Protein AF-0000000082739092 (afdb_homodimer)

pLDDT: mean 77.74, std 24.88, range [25.22, 97.31]

Radius of gyration: 28.11 Å; Cα contacts (8 Å, |Δi|>4): 203; chains: 2; bounding box: 83×107×72 Å

Solvent-accessible surface area (backbone atoms only — not comparable to full-atom values): 13376 Å² total; per-residue (Å²): 78,53,66,32,49,47,48,46,54,50,54,49,40,68,36,10,52,70,56,83,55,50,67,29,24,44,66,67,34,44,45,50,42,41,59,71,38,36,55,81,81,45,60,67,83,50,64,38,73,69,42,37,51,51,53,48,56,72,41,24,78,84,68,76,72,43,32,40,58,74,34,45,44,52,53,53,46,52,52,48,54,52,50,54,60,50,49,55,56,49,45,54,57,60,54,56,57,74,65,72,73,77,66,84,71,75,78,74,76,73,77,60,69,86,66,75,134,81,52,64,34,49,48,49,44,54,49,54,49,40,66,33,10,52,70,56,84,56,50,65,29,25,44,64,66,34,43,46,50,42,43,59,71,38,36,55,82,80,44,61,66,85,47,65,39,73,69,41,37,52,52,54,48,54,72,42,26,79,84,68,74,76,42,33,40,58,73,34,45,44,51,54,53,46,52,52,47,53,52,49,54,59,50,49,54,55,50,49,52,58,60,53,58,56,75,69,73,73,78,67,83,73,74,79,72,78,82,68,69,71,72,75,80,123

Secondary structure (DSSP, 8-state):
-HHHHHHHHHHHHHHHTSSS-TTEE-HHHHHHHHHHH-TTTS-GGGGSHHHHHHHHHHH-TT-SSSEEHHHHHHHHHHHHHHHHHHHHHHHHHHTT---------------------/-HHHHHHHHHHHHHHHTSSS-TTEE-HHHHHHHHHHH-TTTS-GGGGSHHHHHHHHHHH-TT-SSSEEHHHHHHHHHHHHHHHHHHHHHHHHHHTT---------------TT----

InterPro domains:
  IPR002048 EF-hand domain [PS50222] (47-82)
  IPR011992 EF-hand domain pair [SSF47473] (1-89)
  IPR013787 S100/CaBP-9k-type, calcium binding, subdomain [PF01023] (1-44)
  IPR013787 S100/CaBP-9k-type, calcium binding, subdomain [SM01394] (1-43)
  IPR018247 EF-Hand 1, calcium-binding site [PS00018] (60-72)

Foldseek 3Di:
DVVVVVVVVVLLQVLLVPDDDSQKHALVSQLCSCVPPVVPLDDPVCSDSVNSQVVLVVLPVVPPRIGGVVSVVVVVVVSVVVVVVVVVVVCVVVVPPCPPPPPPPPPPPCVPDPPDD/DVVVVVVVVVLLQVLLVPDDDSQKAALVSQLCSCVPPVVPLDDNVLSDSVSSQVVLVVLPVVPPRIGGVVSVVVVVVVSVVVVVVVVVVVCVVVVPPCPPPPPPPDPPPPVPPPPPD

Sequence (234 aa):
MEKAMGNITKIFHQHSAKEGDPDTLSQKEFKDMVNDDMPNSYKKEKKDQKAMKYMMEDFDTNEDDILSFDEFVELVKKVLIKGHEASHEQASAHGHGHSPRHGAGIRKDDNGHCHSNMEKAMGNITKIFHQHSAKEGDPDTLSQKEFKDMVNDDMPNSYKKEKKDQKAMKYMMEDFDTNEDDILSFDEFVELVKKVLIKGHEASHEQASAHGHGHSPRHGAGIRKDDNGHCHSN

Nearest PDB structures (foldseek):
  8sjb-assembly1_D  TM=9.356E-01  e=2.365E-07  Homo sapiens
  1xk4-assembly1_C  TM=9.477E-01  e=9.260E-07  Homo sapiens
  8sjb-assembly1_C  TM=9.394E-01  e=8.180E-07  Homo sapiens
  6zfe-assembly1_A-2  TM=9.465E-01  e=7.175E-06  Mus musculus
  1irj-assembly1_A  TM=9.285E-01  e=7.634E-06  Homo sapiens

Structure (mmCIF, N/CA/C/O backbone):
data_AF-0000000082739092-model_v1
#
loop_
_entity.id
_entity.type
_entity.pdbx_description
1 polymer 'Protein S100-A9-like'
#
loop_
_atom_site.group_PDB
_atom_site.id
_atom_site.type_symbol
_atom_site.label_atom_id
_atom_site.label_alt_id
_atom_site.label_comp_id
_atom_site.label_asym_id
_atom_site.label_entity_id
_atom_site.label_seq_id
_atom_site.pdbx_PDB_ins_code
_atom_site.Cartn_x
_atom_site.Cartn_y
_atom_site.Cartn_z
_atom_site.occupancy
_atom_site.B_iso_or_equiv
_atom_site.auth_seq_id
_atom_site.auth_comp_id
_atom_site.auth_asym_id
_atom_site.auth_atom_id
_atom_site.pdbx_PDB_model_num
ATOM 1 N N . MET A 1 1 ? 4 2.824 9.68 1 92 1 MET A N 1
ATOM 2 C CA . MET A 1 1 ? 3.766 2.779 8.242 1 92 1 MET A CA 1
ATOM 3 C C . MET A 1 1 ? 4.82 1.922 7.547 1 92 1 MET A C 1
ATOM 5 O O . MET A 1 1 ? 4.484 1.029 6.766 1 92 1 MET A O 1
ATOM 9 N N . GLU A 1 2 ? 6.117 2.035 7.93 1 91 2 GLU A N 1
ATOM 10 C CA . GLU A 1 2 ? 7.203 1.328 7.254 1 91 2 GLU A CA 1
ATOM 11 C C . GLU A 1 2 ? 7.105 -0.177 7.484 1 91 2 GLU A C 1
ATOM 13 O O . GLU A 1 2 ? 7.371 -0.967 6.574 1 91 2 GLU A O 1
ATOM 18 N N . LYS A 1 3 ? 6.723 -0.502 8.703 1 91.44 3 LYS A N 1
ATOM 19 C CA . LYS A 1 3 ? 6.531 -1.922 8.984 1 91.44 3 LYS A CA 1
ATOM 20 C C . LYS A 1 3 ? 5.398 -2.504 8.148 1 91.44 3 LYS A C 1
ATOM 22 O O . LYS A 1 3 ? 5.508 -3.617 7.633 1 91.44 3 LYS A O 1
ATOM 27 N N . ALA A 1 4 ? 4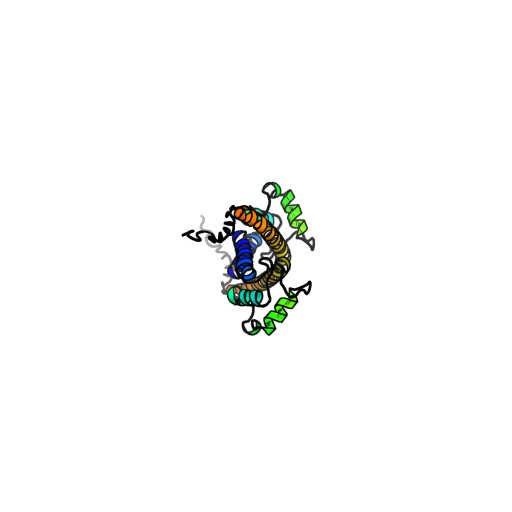.336 -1.768 8.094 1 94 4 ALA A N 1
ATOM 28 C CA . ALA A 1 4 ? 3.199 -2.205 7.293 1 94 4 ALA A CA 1
ATOM 29 C C . ALA A 1 4 ? 3.6 -2.381 5.828 1 94 4 ALA A C 1
ATOM 31 O O . ALA A 1 4 ? 3.295 -3.404 5.215 1 94 4 ALA A O 1
ATOM 32 N N . MET A 1 5 ? 4.398 -1.482 5.305 1 94.69 5 MET A N 1
ATOM 33 C CA . MET A 1 5 ? 4.836 -1.552 3.912 1 94.69 5 MET A CA 1
ATOM 34 C C . MET A 1 5 ? 5.855 -2.668 3.717 1 94.69 5 MET A C 1
ATOM 36 O O . MET A 1 5 ? 5.852 -3.346 2.688 1 94.69 5 MET A O 1
ATOM 40 N N . GLY A 1 6 ? 6.672 -2.85 4.672 1 92.94 6 GLY A N 1
ATOM 41 C CA . GLY A 1 6 ? 7.598 -3.973 4.645 1 92.94 6 GLY A CA 1
ATOM 42 C C . GLY A 1 6 ? 6.898 -5.32 4.629 1 92.94 6 GLY A C 1
ATOM 43 O O . GLY A 1 6 ? 7.328 -6.238 3.926 1 92.94 6 GLY A O 1
ATOM 44 N N . ASN A 1 7 ? 5.875 -5.383 5.457 1 94.81 7 ASN A N 1
ATOM 45 C CA . ASN A 1 7 ? 5.113 -6.625 5.496 1 94.81 7 ASN A CA 1
ATOM 46 C C . ASN A 1 7 ? 4.461 -6.926 4.148 1 94.81 7 ASN A C 1
ATOM 48 O O . ASN A 1 7 ? 4.398 -8.086 3.73 1 94.81 7 ASN A O 1
ATOM 52 N N . ILE A 1 8 ? 3.99 -5.961 3.453 1 96.75 8 ILE A N 1
ATOM 53 C CA . ILE A 1 8 ? 3.402 -6.141 2.131 1 96.75 8 ILE A CA 1
ATOM 54 C C . ILE A 1 8 ? 4.449 -6.715 1.177 1 96.75 8 ILE A C 1
ATOM 56 O O . ILE A 1 8 ? 4.18 -7.68 0.459 1 96.75 8 ILE A O 1
ATOM 60 N N . THR A 1 9 ? 5.645 -6.137 1.177 1 96.12 9 THR A N 1
ATOM 61 C CA . THR A 1 9 ? 6.738 -6.629 0.344 1 96.12 9 THR A CA 1
ATOM 62 C C . THR A 1 9 ? 7.098 -8.062 0.714 1 96.12 9 THR A C 1
ATOM 64 O O . THR A 1 9 ? 7.309 -8.906 -0.164 1 96.12 9 THR A O 1
ATOM 67 N N . LYS A 1 10 ? 7.129 -8.336 2.014 1 94.81 10 LYS A N 1
ATOM 68 C CA . LYS A 1 10 ? 7.469 -9.672 2.496 1 94.81 10 LYS A CA 1
ATOM 69 C C . LYS A 1 10 ? 6.441 -10.703 2.033 1 94.81 10 LYS A C 1
ATOM 71 O O . LYS A 1 10 ? 6.801 -11.797 1.596 1 94.81 10 LYS A O 1
ATOM 76 N N . ILE A 1 11 ? 5.203 -10.406 2.104 1 96.38 11 ILE A N 1
ATOM 77 C CA . ILE A 1 11 ? 4.129 -11.289 1.675 1 96.38 11 ILE A CA 1
ATOM 78 C C . ILE A 1 11 ? 4.242 -11.547 0.173 1 96.38 11 ILE A C 1
ATOM 80 O O . ILE A 1 11 ? 4.082 -12.68 -0.282 1 96.38 11 ILE A O 1
ATOM 84 N N . PHE A 1 12 ? 4.547 -10.492 -0.602 1 96.31 12 PHE A N 1
ATOM 85 C CA . PHE A 1 12 ? 4.781 -10.648 -2.031 1 96.31 12 PHE A CA 1
ATOM 86 C C . PHE A 1 12 ? 5.863 -11.695 -2.287 1 96.31 12 PHE A C 1
ATOM 88 O O . PHE A 1 12 ? 5.672 -12.609 -3.09 1 96.31 12 PHE A O 1
ATOM 95 N N . HIS A 1 13 ? 6.906 -11.617 -1.568 1 95.31 13 HIS A N 1
ATOM 96 C CA . HIS A 1 13 ? 8.039 -12.5 -1.792 1 95.31 13 HIS A CA 1
ATOM 97 C C . HIS A 1 13 ? 7.738 -13.914 -1.315 1 95.31 13 HIS A C 1
ATOM 99 O O . HIS A 1 13 ? 8.227 -14.891 -1.896 1 95.31 13 HIS A O 1
ATOM 105 N N . GLN A 1 14 ? 6.98 -14.047 -0.277 1 95.44 14 GLN A N 1
ATOM 106 C CA . GLN A 1 14 ? 6.57 -15.352 0.221 1 95.44 14 GLN A CA 1
ATOM 107 C C . GLN A 1 14 ? 5.848 -16.156 -0.858 1 95.44 14 GLN A C 1
ATOM 109 O O . GLN A 1 14 ? 5.977 -17.375 -0.927 1 95.44 14 GLN A O 1
ATOM 114 N N . HIS A 1 15 ? 5.102 -15.484 -1.697 1 96.06 15 HIS A N 1
ATOM 115 C CA . HIS A 1 15 ? 4.34 -16.172 -2.736 1 96.06 15 HIS A CA 1
ATOM 116 C C . HIS A 1 15 ? 5.113 -16.219 -4.051 1 96.06 15 HIS A C 1
ATOM 118 O O . HIS A 1 15 ? 5.109 -17.234 -4.742 1 96.06 15 HIS A O 1
ATOM 124 N N . SER A 1 16 ? 5.816 -15.102 -4.391 1 95.94 16 SER A N 1
ATOM 125 C CA . SER A 1 16 ? 6.477 -15 -5.688 1 95.94 16 SER A CA 1
ATOM 126 C C . SER A 1 16 ? 7.688 -15.922 -5.766 1 95.94 16 SER A C 1
ATOM 128 O O . SER A 1 16 ? 8.156 -16.25 -6.855 1 95.94 16 SER A O 1
ATOM 130 N N . ALA A 1 17 ? 8.211 -16.391 -4.641 1 92.19 17 ALA A N 1
ATOM 131 C CA . ALA A 1 17 ? 9.43 -17.203 -4.605 1 92.19 17 ALA A CA 1
ATOM 132 C C . ALA A 1 17 ? 9.102 -18.688 -4.688 1 92.19 17 ALA A C 1
ATOM 134 O O . ALA A 1 17 ? 10.008 -19.531 -4.664 1 92.19 17 ALA A O 1
ATOM 135 N N . LYS A 1 18 ? 7.828 -18.953 -4.793 1 92.38 18 LYS A N 1
ATOM 136 C CA . LYS A 1 18 ? 7.414 -20.359 -4.809 1 92.38 18 LYS A CA 1
ATOM 137 C C . LYS A 1 18 ? 7.758 -21.016 -6.145 1 92.38 18 LYS A C 1
ATOM 139 O O . LYS A 1 18 ? 8.148 -22.188 -6.18 1 92.38 18 LYS A O 1
ATOM 144 N N . GLU A 1 19 ? 7.516 -20.203 -7.195 1 86.69 19 GLU A N 1
ATOM 145 C CA . GLU A 1 19 ? 7.785 -20.734 -8.531 1 86.69 19 GLU A CA 1
ATOM 146 C C . GLU A 1 19 ? 8.508 -19.703 -9.398 1 86.69 19 GLU A C 1
ATOM 148 O O . GLU A 1 19 ? 8.039 -18.578 -9.547 1 86.69 19 GLU A O 1
ATOM 153 N N . GLY A 1 20 ? 9.594 -20.109 -9.961 1 86.25 20 GLY A N 1
ATOM 154 C CA . GLY A 1 20 ? 10.18 -19.25 -10.977 1 86.25 20 GLY A CA 1
ATOM 155 C C . GLY A 1 20 ? 10.844 -18.016 -10.414 1 86.25 20 GLY A C 1
ATOM 156 O O . GLY A 1 20 ? 11.617 -18.109 -9.453 1 86.25 20 GLY A O 1
ATOM 157 N N . ASP A 1 21 ? 10.617 -16.812 -11.094 1 91.25 21 ASP A N 1
ATOM 158 C CA . ASP A 1 21 ? 11.219 -15.531 -10.766 1 91.25 21 ASP A CA 1
ATOM 159 C C . ASP A 1 21 ? 10.648 -14.977 -9.453 1 91.25 21 ASP A C 1
ATOM 161 O O . ASP A 1 21 ? 9.453 -14.711 -9.359 1 91.25 21 ASP A O 1
ATOM 165 N N . PRO A 1 22 ? 11.477 -14.812 -8.5 1 92.81 22 PRO A N 1
ATOM 166 C CA . PRO A 1 22 ? 11 -14.352 -7.191 1 92.81 22 PRO A CA 1
ATOM 167 C C . PRO A 1 22 ? 10.5 -12.914 -7.219 1 92.81 22 PRO A C 1
ATOM 169 O O . PRO A 1 22 ? 9.945 -12.43 -6.227 1 92.81 22 PRO A O 1
ATOM 172 N N . ASP A 1 23 ? 10.625 -12.227 -8.344 1 93.62 23 ASP A N 1
ATOM 173 C CA . ASP A 1 23 ? 10.203 -10.836 -8.43 1 93.62 23 ASP A CA 1
ATOM 174 C C . ASP A 1 23 ? 8.93 -10.703 -9.258 1 93.62 23 ASP A C 1
ATOM 176 O O . ASP A 1 23 ? 8.547 -9.594 -9.648 1 93.62 23 ASP A O 1
ATOM 180 N N . THR A 1 24 ? 8.32 -11.82 -9.523 1 95.81 24 THR A N 1
ATOM 181 C CA . THR A 1 24 ? 7.051 -11.82 -10.25 1 95.81 24 THR A CA 1
ATOM 182 C C . THR A 1 24 ? 6.098 -12.859 -9.672 1 95.81 24 THR A C 1
ATOM 184 O O . THR A 1 24 ? 6.531 -13.82 -9.023 1 95.81 24 THR A O 1
ATOM 187 N N . LEU A 1 25 ? 4.785 -12.68 -9.914 1 96.75 25 LEU A N 1
ATOM 188 C CA . LEU A 1 25 ? 3.76 -13.641 -9.523 1 96.75 25 LEU A CA 1
ATOM 189 C C . LEU A 1 25 ? 3.17 -14.328 -10.75 1 96.75 25 LEU A C 1
ATOM 191 O O . LEU A 1 25 ? 2.682 -13.664 -11.664 1 96.75 25 LEU A O 1
ATOM 195 N N . SER A 1 26 ? 3.314 -15.641 -10.734 1 95 26 SER A N 1
ATOM 196 C CA . SER A 1 26 ? 2.529 -16.391 -11.703 1 95 26 SER A CA 1
ATOM 197 C C . SER A 1 26 ? 1.043 -16.344 -11.367 1 95 26 SER A C 1
ATOM 199 O O . SER A 1 26 ? 0.654 -15.836 -10.312 1 95 26 SER A O 1
ATOM 201 N N . GLN A 1 27 ? 0.238 -16.844 -12.281 1 93.25 27 GLN A N 1
ATOM 202 C CA . GLN A 1 27 ? -1.2 -16.859 -12.031 1 93.25 27 GLN A CA 1
ATOM 203 C C . GLN A 1 27 ? -1.535 -17.625 -10.766 1 93.25 27 GLN A C 1
ATOM 205 O O . GLN A 1 27 ? -2.352 -17.172 -9.953 1 93.25 27 GLN A O 1
ATOM 210 N N . LYS A 1 28 ? -0.903 -18.766 -10.664 1 93.06 28 LYS A N 1
ATOM 211 C CA . LYS A 1 28 ? -1.139 -19.594 -9.484 1 93.06 28 LYS A CA 1
ATOM 212 C C . LYS A 1 28 ? -0.698 -18.875 -8.211 1 93.06 28 LYS A C 1
ATOM 214 O O . LYS A 1 28 ? -1.417 -18.875 -7.211 1 93.06 28 LYS A O 1
ATOM 219 N N . GLU A 1 29 ? 0.522 -18.328 -8.211 1 95.94 29 GLU A N 1
ATOM 220 C CA . GLU A 1 29 ? 1.046 -17.594 -7.059 1 95.94 29 GLU A CA 1
ATOM 221 C C . GLU A 1 29 ? 0.138 -16.422 -6.688 1 95.94 29 GLU 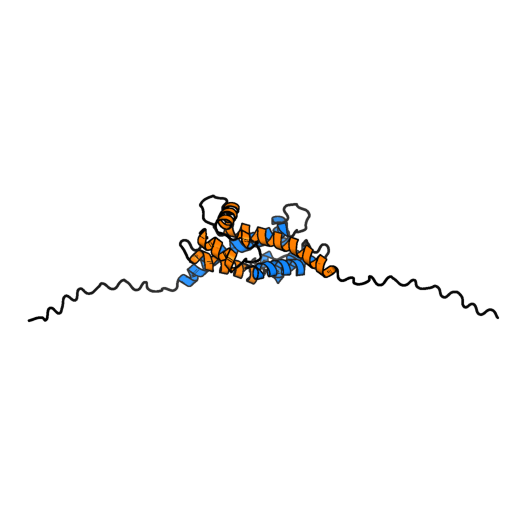A C 1
ATOM 223 O O . GLU A 1 29 ? -0.078 -16.141 -5.504 1 95.94 29 GLU A O 1
ATOM 228 N N . PHE A 1 30 ? -0.331 -15.758 -7.723 1 95.62 30 PHE A N 1
ATOM 229 C CA . PHE A 1 30 ? -1.229 -14.633 -7.52 1 95.62 30 PHE A CA 1
ATOM 230 C C . PHE A 1 30 ? -2.521 -15.078 -6.844 1 95.62 30 PHE A C 1
ATOM 232 O O . PHE A 1 30 ? -2.951 -14.484 -5.855 1 95.62 30 PHE A O 1
ATOM 239 N N . LYS A 1 31 ? -3.064 -16.094 -7.371 1 93.31 31 LYS A N 1
ATOM 240 C CA . LYS A 1 31 ? -4.289 -16.641 -6.809 1 93.31 31 LYS A CA 1
ATOM 241 C C . LYS A 1 31 ? -4.094 -17.047 -5.352 1 93.31 31 LYS A C 1
ATOM 243 O O . LYS A 1 31 ? -4.914 -16.719 -4.492 1 93.31 31 LYS A O 1
ATOM 248 N N . ASP A 1 32 ? -3.033 -17.75 -5.07 1 93.81 32 ASP A N 1
ATOM 249 C CA . ASP A 1 32 ? -2.734 -18.172 -3.707 1 93.81 32 ASP A CA 1
ATOM 250 C C . ASP A 1 32 ? -2.594 -16.969 -2.775 1 93.81 32 ASP A C 1
ATOM 252 O O . ASP A 1 32 ? -3.096 -17 -1.649 1 93.81 32 ASP A O 1
ATOM 256 N N . MET A 1 33 ? -1.921 -15.977 -3.221 1 95.44 33 MET A N 1
ATOM 257 C CA . MET A 1 33 ? -1.71 -14.789 -2.396 1 95.44 33 MET A CA 1
ATOM 258 C C . MET A 1 33 ? -3.037 -14.117 -2.059 1 95.44 33 MET A C 1
ATOM 260 O O . MET A 1 33 ? -3.289 -13.773 -0.902 1 95.44 33 MET A O 1
ATOM 264 N N . VAL A 1 34 ? -3.898 -13.875 -3.062 1 94.31 34 VAL A N 1
ATOM 265 C CA . VAL A 1 34 ? -5.184 -13.211 -2.854 1 94.31 34 VAL A CA 1
ATOM 266 C C . VAL A 1 34 ? -6.027 -14.023 -1.874 1 94.31 34 VAL A C 1
ATOM 268 O O . VAL A 1 34 ? -6.598 -13.469 -0.931 1 94.31 34 VAL A O 1
ATOM 271 N N . ASN A 1 35 ? -5.988 -15.297 -2.041 1 93 35 ASN A N 1
ATOM 272 C CA . ASN A 1 35 ? -6.805 -16.156 -1.193 1 93 35 ASN A CA 1
ATOM 273 C C . ASN A 1 35 ? -6.238 -16.266 0.22 1 93 35 ASN A C 1
ATOM 275 O O . ASN A 1 35 ? -6.992 -16.312 1.194 1 93 35 ASN A O 1
ATOM 279 N N . ASP A 1 36 ? -4.926 -16.266 0.297 1 94.06 36 ASP A N 1
ATOM 280 C CA . ASP A 1 36 ? -4.281 -16.422 1.595 1 94.06 36 ASP A CA 1
ATOM 281 C C . ASP A 1 36 ? -4.219 -15.102 2.354 1 94.06 36 ASP A C 1
ATOM 283 O O . ASP A 1 36 ? -4.426 -15.07 3.568 1 94.06 36 ASP A O 1
ATOM 287 N N . ASP A 1 37 ? -3.926 -14.016 1.68 1 94.56 37 ASP A N 1
ATOM 288 C CA . ASP A 1 37 ? -3.51 -12.797 2.363 1 94.56 37 ASP A CA 1
ATOM 289 C C . ASP A 1 37 ? -4.531 -11.68 2.168 1 94.56 37 ASP A C 1
ATOM 291 O O . ASP A 1 37 ? -4.484 -10.656 2.857 1 94.56 37 ASP A O 1
ATOM 295 N N . MET A 1 38 ? -5.5 -11.82 1.229 1 92.69 38 MET A N 1
ATOM 296 C CA . MET A 1 38 ? -6.539 -10.812 1.019 1 92.69 38 MET A CA 1
ATOM 297 C C . MET A 1 38 ? -7.91 -11.469 0.887 1 92.69 38 MET A C 1
ATOM 299 O O . MET A 1 38 ? -8.641 -11.203 -0.069 1 92.69 38 MET A O 1
ATOM 303 N N . PRO A 1 39 ? -8.344 -12.266 1.875 1 89.25 39 PRO A N 1
ATOM 304 C CA . PRO A 1 39 ? -9.594 -13.008 1.735 1 89.25 39 PRO A CA 1
ATOM 305 C C . PRO A 1 39 ? -10.828 -12.102 1.776 1 89.25 39 PRO A C 1
ATOM 307 O O . PRO A 1 39 ? -11.867 -12.445 1.204 1 89.25 39 PRO A O 1
ATOM 310 N N . ASN A 1 40 ? -10.711 -10.938 2.381 1 86.75 40 ASN A N 1
ATOM 311 C CA . ASN A 1 40 ? -11.883 -10.094 2.58 1 86.75 40 ASN A CA 1
ATOM 312 C C . ASN A 1 40 ? -11.898 -8.914 1.616 1 86.75 40 ASN A C 1
ATOM 314 O O . ASN A 1 40 ? -12.852 -8.133 1.597 1 86.75 40 ASN A O 1
ATOM 318 N N . SER A 1 41 ? -10.867 -8.781 0.908 1 84.69 41 SER A N 1
ATOM 319 C CA . SER A 1 41 ? -10.797 -7.637 0.006 1 84.69 41 SER A CA 1
ATOM 320 C C . SER A 1 41 ? -11.633 -7.867 -1.248 1 84.69 41 SER A C 1
ATOM 322 O O . SER A 1 41 ? -11.984 -6.914 -1.948 1 84.69 41 SER A O 1
ATOM 324 N N . TYR A 1 42 ? -11.852 -9.141 -1.534 1 82.44 42 TYR A N 1
ATOM 325 C CA . TYR A 1 42 ? -12.68 -9.555 -2.66 1 82.44 42 TYR A CA 1
ATOM 326 C C . TYR A 1 42 ? -13.664 -10.641 -2.238 1 82.44 42 TYR A C 1
ATOM 328 O O . TYR A 1 42 ? -13.383 -11.422 -1.326 1 82.44 42 TYR A O 1
ATOM 336 N N . LYS A 1 43 ? -14.812 -10.578 -2.826 1 78.88 43 LYS A N 1
ATOM 337 C CA . LYS A 1 43 ? -15.789 -11.609 -2.486 1 78.88 43 LYS A CA 1
ATOM 338 C C . LYS A 1 43 ? -15.266 -13 -2.824 1 78.88 43 LYS A C 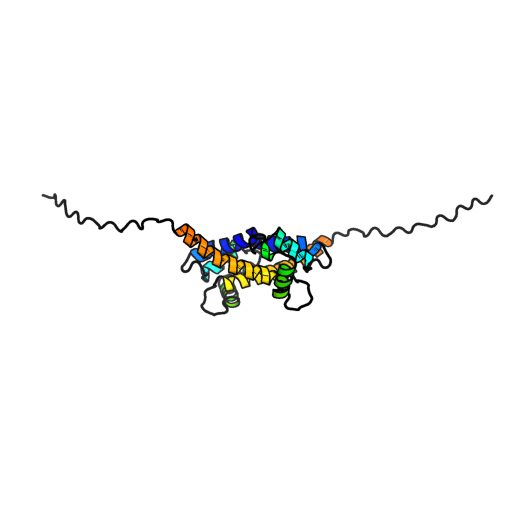1
ATOM 340 O O . LYS A 1 43 ? -14.57 -13.188 -3.828 1 78.88 43 LYS A O 1
ATOM 345 N N . LYS A 1 44 ? -15.594 -13.812 -2.086 1 72.88 44 LYS A N 1
ATOM 346 C CA . LYS A 1 44 ? -15.109 -15.18 -2.197 1 72.88 44 LYS A CA 1
ATOM 347 C C . LYS A 1 44 ? -15.383 -15.75 -3.584 1 72.88 44 LYS A C 1
ATOM 349 O O . LYS A 1 44 ? -14.539 -16.453 -4.152 1 72.88 44 LYS A O 1
ATOM 354 N N . GLU A 1 45 ? -16.5 -15.531 -4.059 1 70.06 45 GLU A N 1
ATOM 355 C CA . GLU A 1 45 ? -16.906 -16.047 -5.363 1 70.06 45 GLU A CA 1
ATOM 356 C C . GLU A 1 45 ? -16.031 -15.484 -6.477 1 70.06 45 GLU A C 1
ATOM 358 O O . GLU A 1 45 ? -15.859 -16.125 -7.52 1 70.06 45 GLU A O 1
ATOM 363 N N . LYS A 1 46 ? -15.375 -14.484 -6.105 1 68.62 46 LYS A N 1
ATOM 364 C CA . LYS A 1 46 ? -14.547 -13.836 -7.113 1 68.62 46 LYS A CA 1
ATOM 365 C C . LYS A 1 46 ? -13.102 -14.312 -7.031 1 68.62 46 LYS A C 1
ATOM 367 O O . LYS A 1 46 ? -12.25 -13.883 -7.812 1 68.62 46 LYS A O 1
ATOM 372 N N . LYS A 1 47 ? -13.078 -15.328 -6.176 1 79.25 47 LYS A N 1
ATOM 373 C CA . LYS A 1 47 ? -11.695 -15.766 -6.012 1 79.25 47 LYS A CA 1
ATOM 374 C C . LYS A 1 47 ? -11.469 -17.141 -6.641 1 79.25 47 LYS A C 1
ATOM 376 O O . LYS A 1 47 ? -10.547 -17.859 -6.262 1 79.25 47 LYS A O 1
ATOM 381 N N . ASP A 1 48 ? -12.414 -17.438 -7.555 1 84.44 48 ASP A N 1
ATOM 382 C CA . ASP A 1 48 ? -12.148 -18.656 -8.32 1 84.44 48 ASP A CA 1
ATOM 383 C C . ASP A 1 48 ? -11.102 -18.406 -9.406 1 84.44 48 ASP A C 1
ATOM 385 O O . ASP A 1 48 ? -10.648 -17.266 -9.586 1 84.44 48 ASP A O 1
ATOM 389 N N . GLN A 1 49 ? -10.711 -19.516 -10.07 1 85.12 49 GLN A N 1
ATOM 390 C CA . GLN A 1 49 ? -9.633 -19.453 -11.047 1 85.12 49 GLN A CA 1
ATOM 391 C C . GLN A 1 49 ? -9.953 -18.469 -12.164 1 85.12 49 GLN A C 1
ATOM 393 O O . GLN A 1 49 ? -9.086 -17.703 -12.602 1 85.12 49 GLN A O 1
ATOM 398 N N . LYS A 1 50 ? -11.148 -18.5 -12.641 1 86.25 50 LYS A N 1
ATOM 399 C CA . LYS A 1 50 ? -11.562 -17.609 -13.719 1 86.25 50 LYS A CA 1
ATOM 400 C C . LYS A 1 50 ? -11.531 -16.141 -13.273 1 86.25 50 LYS A C 1
ATOM 402 O O . LYS A 1 50 ? -11 -15.289 -13.984 1 86.25 50 LYS A O 1
ATOM 407 N N . ALA A 1 51 ? -12.086 -15.93 -12.117 1 84.56 51 ALA A N 1
ATOM 408 C CA . ALA A 1 51 ? -12.102 -14.578 -11.555 1 84.56 51 ALA A CA 1
ATOM 409 C C . ALA A 1 51 ? -10.68 -14.07 -11.32 1 84.56 51 ALA A C 1
ATOM 411 O O . ALA A 1 51 ? -10.391 -12.898 -11.57 1 84.56 51 ALA A O 1
ATOM 412 N N . MET A 1 52 ? -9.812 -14.914 -10.898 1 89.44 52 MET A N 1
ATOM 413 C CA . MET A 1 52 ? -8.43 -14.531 -10.633 1 89.44 52 MET A CA 1
ATOM 414 C C . MET A 1 52 ? -7.688 -14.211 -11.93 1 89.44 52 MET A C 1
ATOM 416 O O . MET A 1 52 ? -6.867 -13.289 -11.961 1 89.44 52 MET A O 1
ATOM 420 N N . LYS A 1 53 ? -8 -15.016 -12.922 1 89.19 53 LYS A N 1
ATOM 421 C CA . LYS A 1 53 ? -7.418 -14.719 -14.227 1 89.19 53 LYS A CA 1
ATOM 422 C C . LYS A 1 53 ? -7.812 -13.328 -14.703 1 89.19 53 LYS A C 1
ATOM 424 O O . LYS A 1 53 ? -6.969 -12.562 -15.188 1 89.19 53 LYS A O 1
ATOM 429 N N . TYR A 1 54 ? -9.047 -12.992 -14.523 1 88.19 54 TYR A N 1
ATOM 430 C CA . TYR A 1 54 ? -9.531 -11.68 -14.93 1 88.19 54 TYR A CA 1
ATOM 431 C C . TYR A 1 54 ? -8.891 -10.578 -14.094 1 88.19 54 TYR A C 1
ATOM 433 O O . TYR A 1 54 ? -8.461 -9.555 -14.625 1 88.19 54 TYR A O 1
ATOM 441 N N . MET A 1 55 ? -8.844 -10.789 -12.859 1 88.88 55 MET A N 1
ATOM 442 C CA . MET A 1 55 ? -8.219 -9.82 -11.961 1 88.88 55 MET A CA 1
ATOM 443 C C . MET A 1 55 ? -6.758 -9.602 -12.328 1 88.88 55 MET A C 1
ATOM 445 O O . MET A 1 55 ? -6.293 -8.461 -12.391 1 88.88 55 MET A O 1
ATOM 449 N N . MET A 1 56 ? -6.125 -10.727 -12.547 1 91.88 56 MET A N 1
ATOM 450 C CA . MET A 1 56 ? -4.711 -10.633 -12.891 1 91.88 56 MET A CA 1
ATOM 451 C C . MET A 1 56 ? -4.52 -9.836 -14.18 1 91.88 56 MET A C 1
ATOM 453 O O . MET A 1 56 ? -3.596 -9.031 -14.281 1 91.88 56 MET A O 1
ATOM 457 N N . GLU A 1 57 ? -5.41 -10.07 -15.172 1 92.31 57 GLU A N 1
ATOM 458 C CA . GLU A 1 57 ? -5.34 -9.375 -16.453 1 92.31 57 GLU A CA 1
ATOM 459 C C . GLU A 1 57 ? -5.508 -7.871 -16.266 1 92.31 57 GLU A C 1
ATOM 461 O O . GLU A 1 57 ? -4.914 -7.086 -17.016 1 92.31 57 GLU A O 1
ATOM 466 N N . ASP A 1 58 ? -6.266 -7.504 -15.281 1 90.56 58 ASP A N 1
ATOM 467 C CA . ASP A 1 58 ? -6.496 -6.09 -15.008 1 90.56 58 ASP A CA 1
ATOM 468 C C . ASP A 1 58 ? -5.207 -5.398 -14.57 1 90.56 58 ASP A C 1
ATOM 470 O O . ASP A 1 58 ? -5.02 -4.207 -14.82 1 90.56 58 ASP A O 1
ATOM 474 N N . PHE A 1 59 ? -4.328 -6.109 -14.023 1 93.19 59 PHE A N 1
ATOM 475 C CA . PHE A 1 59 ? -3.133 -5.512 -13.438 1 93.19 59 PHE A CA 1
ATOM 476 C C . PHE A 1 59 ? -1.898 -5.848 -14.266 1 93.19 59 PHE A C 1
ATOM 478 O O . PHE A 1 59 ? -0.856 -5.203 -14.125 1 93.19 59 PHE A O 1
ATOM 485 N N . ASP A 1 60 ? -2.037 -6.906 -15.07 1 94.62 60 ASP A N 1
ATOM 486 C CA . ASP A 1 60 ? -0.967 -7.266 -16 1 94.62 60 ASP A CA 1
ATOM 487 C C . ASP A 1 60 ? -0.945 -6.332 -17.203 1 94.62 60 ASP A C 1
ATOM 489 O O . ASP A 1 60 ? -1.309 -6.727 -18.312 1 94.62 60 ASP A O 1
ATOM 493 N N . THR A 1 61 ? -0.453 -5.168 -17.047 1 91.5 61 THR A N 1
ATOM 494 C CA . THR A 1 61 ? -0.592 -4.102 -18.031 1 91.5 61 THR A CA 1
ATOM 495 C C . THR A 1 61 ? 0.334 -4.34 -19.219 1 91.5 61 THR A C 1
ATOM 497 O O . THR A 1 61 ? 0.037 -3.914 -20.328 1 91.5 61 THR A O 1
ATOM 500 N N . ASN A 1 62 ? 1.44 -5.008 -19.031 1 90.94 62 ASN A N 1
ATOM 501 C CA . ASN A 1 62 ? 2.318 -5.273 -20.172 1 90.94 62 ASN A CA 1
ATOM 502 C C . ASN A 1 62 ? 1.974 -6.598 -20.844 1 90.94 62 ASN A C 1
ATOM 504 O O . ASN A 1 62 ? 2.67 -7.031 -21.766 1 90.94 62 ASN A O 1
ATOM 508 N N . GLU A 1 63 ? 1.036 -7.32 -20.375 1 93.19 63 GLU A N 1
ATOM 509 C CA . GLU A 1 63 ? 0.385 -8.469 -21 1 93.19 63 GLU A CA 1
ATOM 510 C C . GLU A 1 63 ? 1.368 -9.625 -21.188 1 93.19 63 GLU A C 1
ATOM 512 O O . GLU A 1 63 ? 1.395 -10.25 -22.25 1 93.19 63 GLU A O 1
ATOM 517 N N . ASP A 1 64 ? 2.248 -9.891 -20.188 1 92.69 64 ASP A N 1
ATOM 518 C CA . ASP A 1 64 ? 3.193 -11 -20.297 1 92.69 64 ASP A CA 1
ATOM 519 C C . ASP A 1 64 ? 2.748 -12.18 -19.438 1 92.69 64 ASP A C 1
ATOM 521 O O . ASP A 1 64 ? 3.488 -13.156 -19.281 1 92.69 64 ASP A O 1
ATOM 525 N N . ASP A 1 65 ? 1.607 -12.102 -18.797 1 92.69 65 ASP A N 1
ATOM 526 C CA . ASP A 1 65 ? 0.922 -13.164 -18.078 1 92.69 65 ASP A CA 1
ATOM 527 C C . ASP A 1 65 ? 1.577 -13.414 -16.719 1 92.69 65 ASP A C 1
ATOM 529 O O . ASP A 1 65 ? 1.409 -14.484 -16.125 1 92.69 65 ASP A O 1
ATOM 533 N N . ILE A 1 66 ? 2.395 -12.562 -16.281 1 94.06 66 ILE A N 1
ATOM 534 C CA . ILE A 1 66 ? 2.955 -12.562 -14.938 1 94.06 66 ILE A CA 1
ATOM 535 C C . ILE A 1 66 ? 2.785 -11.18 -14.312 1 94.06 66 ILE A C 1
ATOM 537 O O . ILE A 1 66 ? 2.645 -10.18 -15.023 1 94.06 66 ILE A O 1
ATOM 541 N N . LEU A 1 67 ? 2.805 -11.117 -13.047 1 96.25 67 LEU A N 1
ATOM 542 C CA . LEU A 1 67 ? 2.666 -9.844 -12.352 1 96.25 67 LEU A CA 1
ATOM 543 C C . LEU A 1 67 ? 3.984 -9.422 -11.711 1 96.25 67 LEU A C 1
ATOM 545 O O . LEU A 1 67 ? 4.438 -10.055 -10.75 1 96.25 67 LEU A O 1
ATOM 549 N N . SER A 1 68 ? 4.629 -8.367 -12.305 1 96.31 68 SER A N 1
ATOM 550 C CA . SER A 1 68 ? 5.797 -7.773 -11.664 1 96.31 68 SER A CA 1
ATOM 551 C C . SER A 1 68 ? 5.414 -7.074 -10.367 1 96.31 68 SER A C 1
ATOM 553 O O . SER A 1 68 ? 4.23 -6.887 -10.078 1 96.31 68 SER A O 1
ATOM 555 N N . PHE A 1 69 ? 6.398 -6.695 -9.57 1 96.44 69 PHE A N 1
ATOM 556 C CA . PHE A 1 69 ? 6.109 -6.004 -8.32 1 96.44 69 PHE A CA 1
ATOM 557 C C . PHE A 1 69 ? 5.398 -4.68 -8.586 1 96.44 69 PHE A C 1
ATOM 559 O O . PHE A 1 69 ? 4.477 -4.309 -7.863 1 96.44 69 PHE A O 1
ATOM 566 N N . ASP A 1 70 ? 5.859 -3.986 -9.672 1 95.62 70 ASP A N 1
ATOM 567 C CA . ASP A 1 70 ? 5.215 -2.725 -10.016 1 95.62 70 ASP A CA 1
ATOM 568 C C . ASP A 1 70 ? 3.73 -2.928 -10.305 1 95.62 70 ASP A C 1
ATOM 570 O O . ASP A 1 70 ? 2.896 -2.115 -9.898 1 95.62 70 ASP A O 1
ATOM 574 N N . GLU A 1 71 ? 3.426 -3.957 -11.016 1 96.56 71 GLU A N 1
ATOM 575 C CA . GLU A 1 71 ? 2.037 -4.273 -11.336 1 96.56 71 GLU A CA 1
ATOM 576 C C . GLU A 1 71 ? 1.272 -4.727 -10.094 1 96.56 71 GLU A C 1
ATOM 578 O O . GLU A 1 71 ? 0.096 -4.395 -9.93 1 96.56 71 GLU A O 1
ATOM 583 N N . PHE A 1 72 ? 1.947 -5.465 -9.25 1 96.81 72 PHE A N 1
ATOM 584 C CA . PHE A 1 72 ? 1.358 -5.891 -7.984 1 96.81 72 PHE A CA 1
ATOM 585 C C . PHE A 1 72 ? 1.003 -4.688 -7.121 1 96.81 72 PHE A C 1
ATOM 587 O O . PHE A 1 72 ? -0.048 -4.668 -6.477 1 96.81 72 PHE A O 1
ATOM 594 N N . VAL A 1 73 ? 1.823 -3.736 -7.082 1 97.31 73 VAL A N 1
ATOM 595 C CA . VAL A 1 73 ? 1.604 -2.562 -6.242 1 97.31 73 VAL A CA 1
ATOM 596 C C . VAL A 1 73 ? 0.363 -1.811 -6.719 1 97.31 73 VAL A C 1
ATOM 598 O O . VAL A 1 73 ? -0.332 -1.178 -5.922 1 97.31 73 VAL A O 1
ATOM 601 N N . GLU A 1 74 ? 0.014 -1.904 -7.992 1 96.19 74 GLU A N 1
ATOM 602 C CA . GLU A 1 74 ? -1.227 -1.32 -8.492 1 96.19 74 GLU A CA 1
ATOM 603 C C . GLU A 1 74 ? -2.445 -1.97 -7.844 1 96.19 74 GLU A C 1
ATOM 605 O O . GLU A 1 74 ? -3.453 -1.305 -7.602 1 96.19 74 GLU A O 1
ATOM 610 N N . LEU A 1 75 ? -2.375 -3.271 -7.676 1 94.44 75 LEU A N 1
ATOM 611 C CA . LEU A 1 75 ? -3.432 -3.973 -6.957 1 94.44 75 LEU A CA 1
ATOM 612 C C . LEU A 1 75 ? -3.547 -3.463 -5.527 1 94.44 75 LEU A C 1
ATOM 614 O O . LEU A 1 75 ? -4.648 -3.178 -5.051 1 94.44 75 LEU A O 1
ATOM 618 N N . VAL A 1 76 ? -2.404 -3.332 -4.855 1 96.25 76 VAL A N 1
ATOM 619 C CA . VAL A 1 76 ? -2.365 -2.834 -3.484 1 96.25 76 VAL A CA 1
ATOM 620 C C . VAL A 1 76 ? -3.014 -1.452 -3.418 1 96.25 76 VAL A C 1
ATOM 622 O O . VAL A 1 76 ? -3.842 -1.19 -2.545 1 96.25 76 VAL A O 1
ATOM 625 N N . LYS A 1 77 ? -2.672 -0.568 -4.383 1 96.06 77 LYS A N 1
ATOM 626 C CA . LYS A 1 77 ? -3.238 0.775 -4.477 1 96.06 77 LYS A CA 1
ATOM 627 C C . LYS A 1 77 ? -4.762 0.726 -4.566 1 96.06 77 LYS A C 1
ATOM 629 O O . LYS A 1 77 ? -5.453 1.433 -3.83 1 96.06 77 LYS A O 1
ATOM 634 N N . LYS A 1 78 ? -5.27 -0.101 -5.398 1 93.94 78 LYS A N 1
ATOM 635 C CA . LYS A 1 78 ? -6.711 -0.192 -5.613 1 93.94 78 LYS A CA 1
ATOM 636 C C . LYS A 1 78 ? -7.426 -0.685 -4.359 1 93.94 78 LYS A C 1
ATOM 638 O O . LYS A 1 78 ? -8.492 -0.176 -4.004 1 93.94 78 LYS A O 1
ATOM 643 N N . VAL A 1 79 ? -6.832 -1.634 -3.699 1 93.69 79 VAL A N 1
ATOM 644 C CA . VAL A 1 79 ? -7.426 -2.188 -2.488 1 93.69 79 VAL A CA 1
ATOM 645 C C . VAL A 1 79 ? -7.398 -1.143 -1.374 1 93.69 79 VAL A C 1
ATOM 647 O O . VAL A 1 79 ? -8.359 -1.019 -0.607 1 93.69 79 VAL A O 1
ATOM 650 N N . LEU A 1 80 ? -6.328 -0.334 -1.253 1 95.75 80 LEU A N 1
ATOM 651 C CA . LEU A 1 80 ? -6.238 0.739 -0.269 1 95.75 80 LEU A CA 1
ATOM 652 C C . LEU A 1 80 ? -7.336 1.771 -0.489 1 95.75 80 LEU A C 1
ATOM 654 O O . LEU A 1 80 ? -8.016 2.176 0.46 1 95.75 80 LEU A O 1
ATOM 658 N N . ILE A 1 81 ? -7.555 2.184 -1.736 1 95.06 81 ILE A N 1
ATOM 659 C CA . ILE A 1 81 ? -8.539 3.201 -2.078 1 95.06 81 ILE A CA 1
ATOM 660 C C . ILE A 1 81 ? -9.945 2.676 -1.78 1 95.06 81 ILE A C 1
ATOM 662 O O . ILE A 1 81 ? -10.742 3.357 -1.131 1 95.06 81 ILE A O 1
ATOM 666 N N . LYS A 1 82 ? -10.18 1.497 -2.184 1 91.12 82 LYS A N 1
ATOM 667 C CA . LYS A 1 82 ? -11.469 0.867 -1.915 1 91.12 82 LYS A CA 1
ATOM 668 C C . LYS A 1 82 ? -11.711 0.723 -0.415 1 91.12 82 LYS A C 1
ATOM 670 O O . LYS A 1 82 ? -12.812 0.972 0.069 1 91.12 82 LYS A O 1
ATOM 675 N N . GLY A 1 83 ? -10.664 0.263 0.284 1 90.94 83 GLY A N 1
ATOM 676 C CA . GLY A 1 83 ? -10.766 0.126 1.729 1 90.94 83 GLY A CA 1
ATOM 677 C C . GLY A 1 83 ? -11.008 1.445 2.438 1 90.94 83 GLY A C 1
ATOM 678 O O . GLY A 1 83 ? -11.766 1.504 3.412 1 90.94 83 GLY A O 1
ATOM 679 N N . HIS A 1 84 ? -10.391 2.471 1.997 1 93.44 84 HIS A N 1
ATOM 680 C CA . HIS A 1 84 ? -10.602 3.801 2.559 1 93.44 84 HIS A CA 1
ATOM 681 C C . HIS A 1 84 ? -12.039 4.266 2.35 1 93.44 84 HIS A C 1
ATOM 683 O O . HIS A 1 84 ? -12.656 4.816 3.266 1 93.44 84 HIS A O 1
ATOM 689 N N . GLU A 1 85 ? -12.641 4.059 1.216 1 89.75 85 GLU A N 1
ATOM 690 C CA . GLU A 1 85 ? -14.023 4.418 0.926 1 89.75 85 GLU A CA 1
ATOM 691 C C . GLU A 1 85 ? -14.992 3.648 1.821 1 89.75 85 GLU A C 1
ATOM 693 O O . GLU A 1 85 ? -15.969 4.211 2.312 1 89.75 85 GLU A O 1
ATOM 698 N N . ALA A 1 86 ? -14.609 2.424 2.014 1 84 86 ALA A N 1
ATOM 699 C CA . ALA A 1 86 ? -15.461 1.558 2.826 1 84 86 ALA A CA 1
ATOM 700 C C . ALA A 1 86 ? -15.43 1.979 4.293 1 84 86 ALA A C 1
ATOM 702 O O . ALA A 1 86 ? -16.406 1.776 5.023 1 84 86 ALA A O 1
ATOM 703 N N . SER A 1 87 ? -14.391 2.479 4.723 1 83.69 87 SER A N 1
ATOM 704 C CA . SER A 1 87 ? -14.234 2.877 6.117 1 83.69 87 SER A CA 1
ATOM 705 C C . SER A 1 87 ? -15.156 4.039 6.465 1 83.69 87 SER A C 1
ATOM 707 O O . SER A 1 87 ? -15.461 4.266 7.637 1 83.69 87 SER A O 1
ATOM 709 N N . HIS A 1 88 ? -15.469 4.828 5.504 1 83.44 88 HIS A N 1
ATOM 710 C CA . HIS A 1 88 ? -16.422 5.914 5.723 1 83.44 88 HIS A CA 1
ATOM 711 C C . HIS A 1 88 ? -17.828 5.379 5.922 1 83.44 88 HIS A C 1
ATOM 713 O O . HIS A 1 88 ? -18.641 5.988 6.633 1 83.44 88 HIS A O 1
ATOM 719 N N . GLU A 1 89 ? -18.047 4.273 5.359 1 71.06 89 GLU A N 1
ATOM 720 C CA . GLU A 1 89 ? -19.359 3.656 5.512 1 71.06 89 GLU A CA 1
ATOM 721 C C . GLU A 1 89 ? -19.516 3.037 6.895 1 71.06 89 GLU A C 1
ATOM 723 O O . GLU A 1 89 ? -20.609 3.078 7.477 1 71.06 89 GLU A O 1
ATOM 728 N N . GLN A 1 90 ? -18.438 2.564 7.402 1 61 90 GLN A N 1
ATOM 729 C CA . GLN A 1 90 ? -18.484 1.924 8.711 1 61 90 GLN A CA 1
ATOM 730 C C . GLN A 1 90 ? -18.516 2.961 9.828 1 61 90 GLN A C 1
ATOM 732 O O . GLN A 1 90 ? -19.141 2.744 10.867 1 61 90 GLN A O 1
ATOM 737 N N . ALA A 1 91 ? -17.766 4.043 9.68 1 59.78 91 ALA A N 1
ATOM 738 C CA . ALA A 1 91 ? -17.797 5.117 10.672 1 59.78 91 ALA A CA 1
ATOM 739 C C . ALA A 1 91 ? -19.172 5.762 10.742 1 59.78 91 ALA A C 1
ATOM 741 O O . ALA A 1 91 ? -19.625 6.176 11.82 1 59.78 91 ALA A O 1
ATOM 742 N N . SER A 1 92 ? -19.688 5.883 9.531 1 54.31 92 SER A N 1
ATOM 743 C CA . SER A 1 92 ? -21.047 6.395 9.562 1 54.31 92 SER A CA 1
ATOM 744 C C . SER A 1 92 ? -22 5.418 10.266 1 54.31 92 SER A C 1
ATOM 746 O O . SER A 1 92 ? -22.984 5.828 10.875 1 54.31 92 SER A O 1
ATOM 748 N N . ALA A 1 93 ? -21.531 4.211 10.086 1 51.06 93 ALA A N 1
ATOM 749 C CA . ALA A 1 93 ? -22.438 3.266 10.742 1 51.06 93 ALA A CA 1
ATOM 750 C C . ALA A 1 93 ? -22.234 3.285 12.258 1 51.06 93 ALA A C 1
ATOM 752 O O . ALA A 1 93 ? -23.188 3.049 13.016 1 51.06 93 ALA A O 1
ATOM 753 N N . HIS A 1 94 ? -20.953 3.48 12.562 1 45.5 94 HIS A N 1
ATOM 754 C CA . HIS A 1 94 ? -20.766 3.494 14.008 1 45.5 94 HIS A CA 1
ATOM 755 C C . HIS A 1 94 ? -21.109 4.859 14.594 1 45.5 94 HIS A C 1
ATOM 757 O O . HIS A 1 94 ? -21.125 5.027 15.82 1 45.5 94 HIS A O 1
ATOM 763 N N . GLY A 1 95 ? -20.922 5.762 13.703 1 39.62 95 GLY A N 1
ATOM 764 C CA . GLY A 1 95 ? -21.297 7.07 14.211 1 39.62 95 GLY A CA 1
ATOM 765 C C . GLY A 1 95 ? -22.797 7.199 14.469 1 39.62 95 GLY A C 1
ATOM 766 O O . GLY A 1 95 ? -23.281 8.281 14.805 1 39.62 95 GLY A O 1
ATOM 767 N N . HIS A 1 96 ? -23.469 6.184 13.883 1 38.41 96 HIS A N 1
ATOM 768 C CA . HIS A 1 96 ? -24.844 6.43 14.328 1 38.41 96 HIS A CA 1
ATOM 769 C C . HIS A 1 96 ? -24.969 6.219 15.828 1 38.41 96 HIS A C 1
ATOM 771 O O . HIS A 1 96 ? -26.047 5.871 16.312 1 38.41 96 HIS A O 1
ATOM 777 N N . GLY A 1 97 ? -23.953 6.008 16.547 1 31.19 97 GLY A N 1
ATOM 778 C CA . GLY A 1 97 ? -24.391 6.254 17.922 1 31.19 97 GLY A CA 1
ATOM 779 C C . GLY A 1 97 ? -24.969 7.641 18.109 1 31.19 97 GLY A C 1
ATOM 780 O O . GLY A 1 97 ? -24.469 8.617 17.562 1 31.19 97 GLY A O 1
ATOM 781 N N . HIS A 1 98 ? -26.266 7.645 18.297 1 34.66 98 HIS A N 1
ATOM 782 C CA . HIS A 1 98 ? -27.141 8.719 18.75 1 34.66 98 HIS A CA 1
ATOM 783 C C . HIS A 1 98 ? -26.469 9.57 19.812 1 34.66 98 HIS A C 1
ATOM 785 O O . HIS A 1 98 ? -26.406 9.172 20.984 1 34.66 98 HIS A O 1
ATOM 791 N N . SER A 1 99 ? -25.297 9.805 19.797 1 32.62 99 SER A N 1
ATOM 792 C CA . SER A 1 99 ? -25.062 10.766 20.875 1 32.62 99 SER A CA 1
ATOM 793 C C . SER A 1 99 ? -26 11.961 20.766 1 32.62 99 SER A C 1
ATOM 795 O O . SER A 1 99 ? -26.094 12.586 19.719 1 32.62 99 SER A O 1
ATOM 797 N N . PRO A 1 100 ? -27.094 11.883 21.562 1 31.81 100 PRO A N 1
ATOM 798 C CA . PRO A 1 100 ? -28.016 13.008 21.672 1 31.81 100 PRO A CA 1
ATOM 799 C C . PRO A 1 100 ? -27.281 14.359 21.734 1 31.81 100 PRO A C 1
ATOM 801 O O . PRO A 1 100 ? -26.219 14.461 22.359 1 31.81 100 PRO A O 1
ATOM 804 N N . ARG A 1 101 ? -27 14.914 20.609 1 30.23 101 ARG A N 1
ATOM 805 C CA . ARG A 1 101 ? -26.562 16.312 20.688 1 30.23 101 ARG A CA 1
ATOM 806 C C . ARG A 1 101 ? -27.203 17.016 21.875 1 30.23 101 ARG A C 1
ATOM 808 O O . ARG A 1 101 ? -28.422 17.016 22.031 1 30.23 101 ARG A O 1
ATOM 815 N N . HIS A 1 102 ? -26.688 16.688 23.125 1 29.62 102 HIS A N 1
ATOM 816 C CA . HIS A 1 102 ? -27.156 17.484 24.266 1 29.62 102 HIS A CA 1
ATOM 817 C C . HIS A 1 102 ? -27.391 18.938 23.859 1 29.62 102 HIS A C 1
ATOM 819 O O . HIS A 1 102 ? -26.531 19.562 23.219 1 29.62 102 HIS A O 1
ATOM 825 N N . GLY A 1 103 ? -28.562 19.203 23.422 1 25.22 103 GLY A N 1
ATOM 826 C CA . GLY A 1 103 ? -29.188 20.516 23.25 1 25.22 103 GLY A CA 1
ATOM 827 C C . GLY A 1 103 ? -28.719 21.531 24.266 1 25.22 103 GLY A C 1
ATOM 828 O O . GLY A 1 103 ? -28.484 21.203 25.422 1 25.22 103 GLY A O 1
ATOM 829 N N . ALA A 1 104 ? -28 22.516 23.688 1 29.69 104 ALA A N 1
ATOM 830 C CA . ALA A 1 104 ? -27.562 23.719 24.375 1 29.69 104 ALA A CA 1
ATOM 831 C C . ALA A 1 104 ? -28.641 24.234 25.328 1 29.69 104 ALA A C 1
ATOM 833 O O . ALA A 1 104 ? -29.734 24.609 24.891 1 29.69 104 ALA A O 1
ATOM 834 N N . GLY A 1 105 ? -28.828 23.438 26.438 1 26.56 105 GLY A N 1
ATOM 835 C CA . GLY A 1 105 ? -29.703 23.922 27.484 1 26.56 105 GLY A CA 1
ATOM 836 C C . GLY A 1 105 ? -29.562 25.406 27.75 1 26.56 105 GLY A C 1
ATOM 837 O O . GLY A 1 105 ? -28.453 25.953 27.766 1 26.56 105 GLY A O 1
ATOM 838 N N . ILE A 1 106 ? -30.547 26.141 27.344 1 32.44 106 ILE A N 1
ATOM 839 C CA . ILE A 1 106 ? -30.875 27.547 27.531 1 32.44 106 ILE A CA 1
ATOM 840 C C . ILE A 1 106 ? -30.484 27.984 28.938 1 32.44 106 ILE A C 1
ATOM 842 O O . ILE A 1 106 ? -30.766 27.281 29.906 1 32.44 106 ILE A O 1
ATOM 846 N N . ARG A 1 107 ? -29.422 28.781 28.938 1 32.78 107 ARG A N 1
ATOM 847 C CA . ARG A 1 107 ? -28.891 29.625 30.016 1 32.78 107 ARG A CA 1
ATOM 848 C C . ARG A 1 107 ? -30.016 30.312 30.781 1 32.78 107 ARG A C 1
ATOM 850 O O . ARG A 1 107 ? -30.812 31.047 30.203 1 32.78 107 ARG A O 1
ATOM 857 N N . LYS A 1 108 ? -30.594 29.547 31.672 1 31.28 108 LYS A N 1
ATOM 858 C CA . LYS A 1 108 ? -31.594 30.078 32.594 1 31.28 108 LYS A CA 1
ATOM 859 C C . LYS A 1 108 ? -31.156 31.438 33.156 1 31.28 108 LYS A C 1
ATOM 861 O O . LYS A 1 108 ? -30.016 31.578 33.594 1 31.28 108 LYS A O 1
ATOM 866 N N . ASP A 1 109 ? -31.734 32.469 32.625 1 30.48 109 ASP A N 1
ATOM 867 C CA . ASP A 1 109 ? -31.781 33.875 33.031 1 30.48 109 ASP A CA 1
ATOM 868 C C . ASP A 1 109 ? -32.062 34 34.531 1 30.48 109 ASP A C 1
ATOM 870 O O . ASP A 1 109 ? -33.188 34.219 34.938 1 30.48 109 ASP A O 1
ATOM 874 N N . ASP A 1 110 ? -31.578 33.031 35.406 1 26.83 110 ASP A N 1
ATOM 875 C CA . ASP A 1 110 ? -32.062 33.25 36.781 1 26.83 110 ASP A CA 1
ATOM 876 C C . ASP A 1 110 ? -31.656 34.625 37.312 1 26.83 110 ASP A C 1
ATOM 878 O O . ASP A 1 110 ? -30.469 34.906 37.469 1 26.83 110 ASP A O 1
ATOM 882 N N . ASN A 1 111 ? -32.281 35.625 36.719 1 28.72 111 ASN A N 1
ATOM 883 C CA . ASN A 1 111 ? -32.188 36.969 37.281 1 28.72 111 ASN A CA 1
ATOM 884 C C . ASN A 1 111 ? -32.375 36.938 38.812 1 28.72 111 ASN A C 1
ATOM 886 O O . ASN A 1 111 ? -33.344 37.5 39.312 1 28.72 111 ASN A O 1
ATOM 890 N N . GLY A 1 112 ? -32.281 35.75 39.469 1 25.44 112 GLY A N 1
ATOM 891 C CA . GLY A 1 112 ? -32.844 35.875 40.781 1 25.44 112 GLY A CA 1
ATOM 892 C C . GLY A 1 112 ? -32.25 37.031 41.594 1 25.44 112 GLY A C 1
ATOM 893 O O . GLY A 1 112 ? -32.969 37.812 42.188 1 25.44 112 GLY A O 1
ATOM 894 N N . HIS A 1 113 ? -31.047 36.812 42.125 1 30.39 113 HIS A N 1
ATOM 895 C CA . HIS A 1 113 ? -30.969 37 43.562 1 30.39 113 HIS A CA 1
ATOM 896 C C . HIS A 1 113 ? -30.703 38.469 43.906 1 30.39 113 HIS A C 1
ATOM 898 O O . HIS A 1 113 ? -30.516 38.812 45.094 1 30.39 113 HIS A O 1
ATOM 904 N N . CYS A 1 114 ? -31.141 39.438 43.062 1 32.03 114 CYS A N 1
ATOM 905 C CA . CYS A 1 114 ? -30.609 40.688 43.625 1 32.03 114 CYS A CA 1
ATOM 906 C C . CYS A 1 114 ? -30.922 40.781 45.125 1 32.03 114 CYS A C 1
ATOM 908 O O . CYS A 1 114 ? -32.062 40.906 45.5 1 32.03 114 CYS A O 1
ATOM 910 N N . HIS A 1 115 ? -30.141 40.062 45.938 1 27.56 115 HIS A N 1
ATOM 911 C CA . HIS A 1 115 ? -30.328 40.156 47.375 1 27.56 115 HIS A CA 1
ATOM 912 C C . HIS A 1 115 ? -30.078 41.594 47.875 1 27.56 115 HIS A C 1
ATOM 914 O O . HIS A 1 115 ? -30.547 41.969 48.969 1 27.56 115 HIS A O 1
ATOM 920 N N . SER A 1 116 ? -29.109 42.469 47.25 1 32.16 116 SER A N 1
ATOM 921 C CA . SER A 1 116 ? -28.359 43.156 48.312 1 32.16 116 SER A CA 1
ATOM 922 C C . SER A 1 116 ? -29.297 43.781 49.344 1 32.16 116 SER A C 1
ATOM 924 O O . SER A 1 116 ? -30.516 43.875 49.125 1 32.16 116 SER A O 1
ATOM 926 N N . ASN A 1 117 ? -28.875 45.062 49.812 1 27.47 117 ASN A N 1
ATOM 927 C CA . ASN A 1 117 ? -29.312 45.875 50.938 1 27.47 117 ASN A CA 1
ATOM 928 C C . ASN A 1 117 ? -30.781 46.312 50.781 1 27.47 117 ASN A C 1
ATOM 930 O O . ASN A 1 117 ? -31.219 46.625 49.688 1 27.47 117 ASN A O 1
ATOM 934 N N . MET B 1 1 ? -1.639 -9.352 4.727 1 92 1 MET B N 1
ATOM 935 C CA . MET B 1 1 ? -1.651 -8.227 3.797 1 92 1 MET B CA 1
ATOM 936 C C . MET B 1 1 ? -2.742 -7.227 4.164 1 92 1 MET B C 1
ATOM 938 O O . MET B 1 1 ? -2.479 -6.027 4.277 1 92 1 MET B O 1
ATOM 942 N N . GLU B 1 2 ? -3.961 -7.699 4.551 1 91.19 2 GLU B N 1
ATOM 943 C CA . GLU B 1 2 ? -5.086 -6.816 4.832 1 91.19 2 GLU B CA 1
ATOM 944 C C . GLU B 1 2 ? -4.84 -5.984 6.086 1 91.19 2 GLU B C 1
ATOM 946 O O . GLU B 1 2 ? -5.191 -4.801 6.133 1 91.19 2 GLU B O 1
ATOM 951 N N . LYS B 1 3 ? -4.227 -6.637 7.051 1 91.62 3 LYS B N 1
ATOM 952 C CA . LYS B 1 3 ? -3.883 -5.895 8.266 1 91.62 3 LYS B CA 1
ATOM 953 C C . LYS B 1 3 ? -2.865 -4.797 7.969 1 91.62 3 LYS B C 1
ATOM 955 O O . LYS B 1 3 ? -2.977 -3.686 8.484 1 91.62 3 LYS B O 1
ATOM 960 N N . ALA B 1 4 ? -1.878 -5.172 7.203 1 94.25 4 ALA B N 1
ATOM 961 C CA . ALA B 1 4 ? -0.864 -4.191 6.82 1 94.25 4 ALA B CA 1
ATOM 962 C C . ALA B 1 4 ? -1.491 -3.016 6.078 1 94.25 4 ALA B C 1
ATOM 964 O O . ALA B 1 4 ? -1.219 -1.855 6.395 1 94.25 4 ALA B O 1
ATOM 965 N N . MET B 1 5 ? -2.447 -3.27 5.203 1 94.88 5 MET B N 1
ATOM 966 C CA . MET B 1 5 ? -3.105 -2.217 4.434 1 94.88 5 MET B CA 1
ATOM 967 C C . MET B 1 5 ? -4.059 -1.417 5.312 1 94.88 5 MET B C 1
ATOM 969 O O . MET B 1 5 ? -4.18 -0.201 5.16 1 94.88 5 MET B O 1
ATOM 973 N N . GLY B 1 6 ? -4.688 -2.068 6.215 1 93.06 6 GLY B N 1
ATOM 974 C CA . GLY B 1 6 ? -5.516 -1.378 7.191 1 93.06 6 GLY B CA 1
ATOM 975 C C . GLY B 1 6 ? -4.734 -0.419 8.062 1 93.06 6 GLY B C 1
ATOM 976 O O . GLY B 1 6 ? -5.203 0.678 8.367 1 93.06 6 GLY B O 1
ATOM 977 N N . ASN B 1 7 ? -3.572 -0.916 8.461 1 94.88 7 ASN B N 1
ATOM 978 C CA . ASN B 1 7 ? -2.721 -0.063 9.289 1 94.88 7 ASN B CA 1
ATOM 979 C C . ASN B 1 7 ? -2.289 1.191 8.531 1 94.88 7 ASN B C 1
ATOM 981 O O . ASN B 1 7 ? -2.201 2.271 9.117 1 94.88 7 ASN B O 1
ATOM 985 N N . ILE B 1 8 ? -2.027 1.098 7.277 1 96.75 8 ILE B N 1
ATOM 986 C CA . ILE B 1 8 ? -1.661 2.25 6.461 1 96.75 8 ILE B CA 1
ATOM 987 C C . ILE B 1 8 ? -2.807 3.26 6.449 1 96.75 8 ILE B C 1
ATOM 989 O O . ILE B 1 8 ? -2.592 4.457 6.664 1 96.75 8 ILE B O 1
ATOM 993 N N . THR B 1 9 ? -4.023 2.797 6.234 1 96.12 9 THR B N 1
ATOM 994 C CA . THR B 1 9 ? -5.199 3.658 6.254 1 96.12 9 THR B CA 1
ATOM 995 C C . THR B 1 9 ? -5.379 4.301 7.625 1 96.12 9 THR B C 1
ATOM 997 O O . THR B 1 9 ? -5.676 5.496 7.723 1 96.12 9 THR B O 1
ATOM 1000 N N . LYS B 1 10 ? -5.168 3.516 8.664 1 94.75 10 LYS B N 1
ATOM 1001 C CA . LYS B 1 10 ? -5.312 4.012 10.031 1 94.75 10 LYS B CA 1
ATOM 1002 C C . LYS B 1 10 ? -4.301 5.117 10.32 1 94.75 10 LYS B C 1
ATOM 1004 O O . LYS B 1 10 ? -4.648 6.141 10.922 1 94.75 10 LYS B O 1
ATOM 1009 N N . ILE B 1 11 ? -3.1 4.957 9.93 1 96.31 11 ILE B N 1
ATOM 1010 C CA . ILE B 1 11 ? -2.049 5.949 10.133 1 96.31 11 ILE B CA 1
ATOM 1011 C C . ILE B 1 11 ? -2.396 7.23 9.375 1 96.31 11 ILE B C 1
ATOM 1013 O O . ILE B 1 11 ? -2.234 8.336 9.906 1 96.31 11 ILE B O 1
ATOM 1017 N N . PHE B 1 12 ? -2.914 7.086 8.141 1 96.25 12 PHE B N 1
ATOM 1018 C CA . PHE B 1 12 ? -3.379 8.242 7.383 1 96.25 12 PHE B CA 1
ATOM 1019 C C . PHE B 1 12 ? -4.406 9.031 8.18 1 96.25 12 PHE B C 1
ATOM 1021 O O . PHE B 1 12 ? -4.285 10.258 8.312 1 96.25 12 PHE B O 1
ATOM 1028 N N . HIS B 1 13 ? -5.301 8.367 8.773 1 95.31 13 HIS B N 1
ATOM 1029 C CA . HIS B 1 13 ? -6.383 9.031 9.484 1 95.31 13 HIS B CA 1
ATOM 1030 C C . HIS B 1 13 ? -5.891 9.641 10.797 1 95.31 13 HIS B C 1
ATOM 1032 O O . HIS B 1 13 ? -6.395 10.68 11.234 1 95.31 13 HIS B O 1
ATOM 1038 N N . GLN B 1 14 ? -4.953 9.016 11.43 1 95.31 14 GLN B N 1
ATOM 1039 C CA . GLN B 1 14 ? -4.367 9.539 12.656 1 95.31 14 GLN B CA 1
ATOM 1040 C C . GLN B 1 14 ? -3.777 10.93 12.43 1 95.31 14 GLN B C 1
ATOM 1042 O O . GLN B 1 14 ? -3.82 11.781 13.32 1 95.31 14 GLN B O 1
ATOM 1047 N N . HIS B 1 15 ? -3.254 11.172 11.25 1 96 15 HIS B N 1
ATOM 1048 C CA . HIS B 1 15 ? -2.629 12.453 10.961 1 96 15 HIS B CA 1
ATOM 1049 C C . HIS B 1 15 ? -3.607 13.398 10.281 1 96 15 HIS B C 1
ATOM 1051 O O . HIS B 1 15 ? -3.637 14.594 10.586 1 96 15 HIS B O 1
ATOM 1057 N N . SER B 1 16 ? -4.445 12.875 9.367 1 95.94 16 SER B N 1
ATOM 1058 C CA . SER B 1 16 ? -5.324 13.719 8.562 1 95.94 16 SER B CA 1
ATOM 1059 C C . SER B 1 16 ? -6.457 14.289 9.406 1 95.94 16 SER B C 1
ATOM 1061 O O . SER B 1 16 ? -7.082 15.281 9.023 1 95.94 16 SER B O 1
ATOM 1063 N N . ALA B 1 17 ? -6.738 13.727 10.57 1 91.88 17 ALA B N 1
ATOM 1064 C CA . ALA B 1 17 ? -7.867 14.141 11.398 1 91.88 17 ALA B CA 1
ATOM 1065 C C . ALA B 1 17 ? -7.449 15.211 12.406 1 91.88 17 ALA B C 1
ATOM 1067 O O . ALA B 1 17 ? -8.266 15.664 13.219 1 91.88 17 ALA B O 1
ATOM 1068 N N . LYS B 1 18 ? -6.191 15.586 12.305 1 92.19 18 LYS B N 1
ATOM 1069 C CA . LYS B 1 18 ? -5.68 16.547 13.273 1 92.19 18 LYS B CA 1
ATOM 1070 C C . LYS B 1 18 ? -6.188 17.953 12.969 1 92.19 18 LYS B C 1
ATOM 1072 O O . LYS B 1 18 ? -6.492 18.734 13.883 1 92.19 18 LYS B O 1
ATOM 1077 N N . GLU B 1 19 ? -6.191 18.219 11.633 1 86.5 19 GLU B N 1
ATOM 1078 C CA . GLU B 1 19 ? -6.637 19.547 11.219 1 86.5 19 GLU B CA 1
ATOM 1079 C C . GLU B 1 19 ? -7.574 19.469 10.016 1 86.5 19 GLU B C 1
ATOM 1081 O O . GLU B 1 19 ? -7.227 18.875 8.992 1 86.5 19 GLU B O 1
ATOM 1086 N N . GLY B 1 20 ? -8.719 20.062 10.148 1 85.75 20 GLY B N 1
ATOM 1087 C CA . GLY B 1 20 ? -9.531 20.219 8.945 1 85.75 20 GLY B CA 1
ATOM 1088 C C . GLY B 1 20 ? -10.195 18.922 8.508 1 85.75 20 GLY B C 1
ATOM 1089 O O . GLY B 1 20 ? -10.797 18.219 9.32 1 85.75 20 GLY B O 1
ATOM 1090 N N . ASP B 1 21 ? -10.156 18.641 7.145 1 91.19 21 ASP B N 1
ATOM 1091 C CA . ASP B 1 21 ? -10.789 17.5 6.496 1 91.19 21 ASP B CA 1
ATOM 1092 C C . ASP B 1 21 ? -10.062 16.203 6.84 1 91.19 21 ASP B C 1
ATOM 1094 O O . ASP B 1 21 ? -8.883 16.047 6.512 1 91.19 21 ASP B O 1
ATOM 1098 N N . PRO B 1 22 ? -10.727 15.305 7.469 1 92.69 22 PRO B N 1
ATOM 1099 C CA . PRO B 1 22 ? -10.086 14.055 7.895 1 92.69 22 PRO B CA 1
ATOM 1100 C C . PRO B 1 22 ? -9.703 13.156 6.719 1 92.69 22 PRO B C 1
ATOM 1102 O O . PRO B 1 22 ? -9.039 12.133 6.906 1 92.69 22 PRO B O 1
ATOM 1105 N N . ASP B 1 23 ? -10.062 13.539 5.508 1 93.69 23 ASP B N 1
ATOM 1106 C CA . ASP B 1 23 ? -9.773 12.711 4.344 1 93.69 23 ASP B CA 1
ATOM 1107 C C . ASP B 1 23 ? -8.672 13.336 3.488 1 93.69 23 ASP B C 1
ATOM 1109 O O . ASP B 1 23 ? -8.445 12.914 2.35 1 93.69 23 ASP B O 1
ATOM 1113 N N . THR B 1 24 ? -8.039 14.328 4.043 1 95.81 24 THR B N 1
ATOM 1114 C CA . THR B 1 24 ? -6.914 14.961 3.357 1 95.81 24 THR B CA 1
ATOM 1115 C C . THR B 1 24 ? -5.797 15.297 4.34 1 95.81 24 THR B C 1
ATOM 1117 O O . THR B 1 24 ? -6.039 15.414 5.543 1 95.81 24 THR B O 1
ATOM 1120 N N . LEU B 1 25 ? -4.559 15.438 3.822 1 96.69 25 LEU B N 1
ATOM 1121 C CA . LEU B 1 25 ? -3.408 15.867 4.609 1 96.69 25 LEU B CA 1
ATOM 1122 C C . LEU B 1 25 ? -2.986 17.281 4.23 1 96.69 25 LEU B C 1
ATOM 1124 O O . LEU B 1 25 ? -2.719 17.562 3.059 1 96.69 25 LEU B O 1
ATOM 1128 N N . SER B 1 26 ? -3.029 18.141 5.246 1 95 26 SER B N 1
ATOM 1129 C CA . SER B 1 26 ? -2.365 19.422 5.047 1 95 26 SER B CA 1
ATOM 1130 C C . SER B 1 26 ? -0.852 19.266 4.977 1 95 26 SER B C 1
ATOM 1132 O O . SER B 1 26 ? -0.33 18.172 5.207 1 95 26 SER B O 1
ATOM 1134 N N . GLN B 1 27 ? -0.173 20.328 4.613 1 93.06 27 GLN B N 1
ATOM 1135 C CA . GLN B 1 27 ? 1.283 20.266 4.539 1 93.06 27 GLN B CA 1
ATOM 1136 C C . GLN B 1 27 ? 1.888 19.859 5.879 1 93.06 27 GLN B C 1
ATOM 1138 O O . GLN B 1 27 ? 2.793 19.016 5.926 1 93.06 27 GLN B O 1
ATOM 1143 N N . LYS B 1 28 ? 1.372 20.484 6.91 1 92.94 28 LYS B N 1
ATOM 1144 C CA . LYS B 1 28 ? 1.869 20.172 8.242 1 92.94 28 LYS B CA 1
ATOM 1145 C C . LYS B 1 28 ? 1.595 18.703 8.602 1 92.94 28 LYS B C 1
ATOM 1147 O O . LYS B 1 28 ? 2.471 18.016 9.125 1 92.94 28 LYS B O 1
ATOM 1152 N N . GLU B 1 29 ? 0.363 18.25 8.398 1 95.81 29 GLU B N 1
ATOM 1153 C CA . GLU B 1 29 ? -0.015 16.875 8.688 1 95.81 29 GLU B CA 1
ATOM 1154 C C . GLU B 1 29 ? 0.849 15.891 7.902 1 95.81 29 GLU B C 1
ATOM 1156 O O . GLU B 1 29 ? 1.242 14.844 8.422 1 95.81 29 GLU B O 1
ATOM 1161 N N . PHE B 1 30 ? 1.083 16.266 6.656 1 95.5 30 PHE B N 1
ATOM 1162 C CA . PHE B 1 30 ? 1.91 15.43 5.797 1 95.5 30 PHE B CA 1
ATOM 1163 C C . PHE B 1 30 ? 3.33 15.328 6.344 1 95.5 30 PHE B C 1
ATOM 1165 O O . PHE B 1 30 ? 3.871 14.227 6.473 1 95.5 30 PHE B O 1
ATOM 1172 N N . LYS B 1 31 ? 3.854 16.438 6.648 1 93.06 31 LYS B N 1
ATOM 1173 C CA . LYS B 1 31 ? 5.199 16.469 7.215 1 93.06 31 LYS B CA 1
ATOM 1174 C C . LYS B 1 31 ? 5.281 15.633 8.492 1 93.06 31 LYS B C 1
ATOM 1176 O O . LYS B 1 31 ? 6.207 14.836 8.648 1 93.06 31 LYS B O 1
ATOM 1181 N N . ASP B 1 32 ? 4.336 15.805 9.383 1 93.62 32 ASP B N 1
ATOM 1182 C CA . ASP B 1 32 ? 4.312 15.039 10.625 1 93.62 32 ASP B CA 1
ATOM 1183 C C . ASP B 1 32 ? 4.234 13.539 10.359 1 93.62 32 ASP B C 1
ATOM 1185 O O . ASP B 1 32 ? 4.922 12.75 11.008 1 93.62 32 ASP B O 1
ATOM 1189 N N . MET B 1 33 ? 3.426 13.172 9.445 1 95.31 33 MET B N 1
ATOM 1190 C CA . MET B 1 33 ? 3.266 11.75 9.125 1 95.31 33 MET B CA 1
ATOM 1191 C C . MET B 1 33 ? 4.574 11.156 8.617 1 95.31 33 MET B C 1
ATOM 1193 O O . MET B 1 33 ? 4.992 10.094 9.062 1 95.31 33 MET B O 1
ATOM 1197 N N . VAL B 1 34 ? 5.23 11.812 7.637 1 94.12 34 VAL B N 1
ATOM 1198 C CA . VAL B 1 34 ? 6.477 11.32 7.059 1 94.12 34 VAL B CA 1
ATOM 1199 C C . VAL B 1 34 ? 7.539 11.188 8.148 1 94.12 34 VAL B C 1
ATOM 1201 O O . VAL B 1 34 ? 8.219 10.164 8.242 1 94.12 34 VAL B O 1
ATOM 1204 N N . ASN B 1 35 ? 7.562 12.156 8.992 1 92.75 35 ASN B N 1
ATOM 1205 C CA . ASN B 1 35 ? 8.586 12.156 10.039 1 92.75 35 ASN B CA 1
ATOM 1206 C C . ASN B 1 35 ? 8.273 11.125 11.117 1 92.75 35 ASN B C 1
ATOM 1208 O O . ASN B 1 35 ? 9.188 10.492 11.656 1 92.75 35 ASN B O 1
ATOM 1212 N N . ASP B 1 36 ? 7 10.961 11.398 1 93.94 36 ASP B N 1
ATOM 1213 C CA . ASP B 1 36 ? 6.602 10.055 12.477 1 93.94 36 ASP B CA 1
ATOM 1214 C C . ASP B 1 36 ? 6.566 8.609 11.984 1 93.94 36 ASP B C 1
ATOM 1216 O O . ASP B 1 36 ? 6.98 7.695 12.703 1 93.94 36 ASP B O 1
ATOM 1220 N N . ASP B 1 37 ? 6.09 8.375 10.789 1 94.38 37 ASP B N 1
ATOM 1221 C CA . ASP B 1 37 ? 5.699 7.027 10.391 1 94.38 37 ASP B CA 1
ATOM 1222 C C . ASP B 1 37 ? 6.586 6.508 9.258 1 94.38 37 ASP B C 1
ATOM 1224 O O . ASP B 1 37 ? 6.578 5.316 8.961 1 94.38 37 ASP B O 1
ATOM 1228 N N . MET B 1 38 ? 7.387 7.379 8.578 1 92.56 38 MET B N 1
ATOM 1229 C CA . MET B 1 38 ? 8.297 6.945 7.52 1 92.56 38 MET B CA 1
ATOM 1230 C C . MET B 1 38 ? 9.664 7.59 7.684 1 92.56 38 MET B C 1
ATOM 1232 O O . MET B 1 38 ? 10.195 8.18 6.742 1 92.56 38 MET B O 1
ATOM 1236 N N . PRO B 1 39 ? 10.328 7.422 8.844 1 88.81 39 PRO B N 1
ATOM 1237 C CA . PRO B 1 39 ? 11.594 8.117 9.086 1 88.81 39 PRO B CA 1
ATOM 1238 C C . PRO B 1 39 ? 12.734 7.578 8.227 1 88.81 39 PRO B C 1
ATOM 1240 O O . PRO B 1 39 ? 13.68 8.305 7.926 1 88.81 39 PRO B O 1
ATOM 1243 N N . ASN B 1 40 ? 12.617 6.336 7.773 1 86.56 40 ASN B N 1
ATOM 1244 C CA . ASN B 1 40 ? 13.742 5.715 7.07 1 86.56 40 ASN B CA 1
ATOM 1245 C C . ASN B 1 40 ? 13.492 5.648 5.566 1 86.56 40 ASN B C 1
ATOM 1247 O O . ASN B 1 40 ? 14.359 5.219 4.809 1 86.56 40 ASN B O 1
ATOM 1251 N N . SER B 1 41 ? 12.352 6.004 5.203 1 84.12 41 SER B N 1
ATOM 1252 C CA . SER B 1 41 ? 12.023 5.914 3.781 1 84.12 41 SER B CA 1
ATOM 1253 C C . SER B 1 41 ? 12.648 7.066 2.998 1 84.12 41 SER B C 1
ATOM 1255 O O . SER B 1 41 ? 12.812 6.977 1.779 1 84.12 41 SER B O 1
ATOM 1257 N N . TYR B 1 42 ? 12.898 8.148 3.709 1 82.31 42 TYR B N 1
ATOM 1258 C CA . TYR B 1 42 ? 13.555 9.328 3.146 1 82.31 42 TYR B CA 1
ATOM 1259 C C . TYR B 1 42 ? 14.695 9.797 4.043 1 82.31 42 TYR B C 1
ATOM 1261 O O . TYR B 1 42 ? 14.656 9.609 5.258 1 82.31 42 TYR B O 1
ATOM 1269 N N . LYS B 1 43 ? 15.703 10.273 3.396 1 77.81 43 LYS B N 1
ATOM 1270 C CA . LYS B 1 43 ? 16.828 10.766 4.195 1 77.81 43 LYS B CA 1
ATOM 1271 C C . LYS B 1 43 ? 16.375 11.891 5.129 1 77.81 43 LYS B C 1
ATOM 1273 O O . LYS B 1 43 ? 15.555 12.727 4.754 1 77.81 43 LYS B O 1
ATOM 1278 N N . LYS B 1 44 ? 16.875 11.859 6.133 1 70.62 44 LYS B N 1
ATOM 1279 C CA . LYS B 1 44 ? 16.5 12.789 7.195 1 70.62 44 LYS B CA 1
ATOM 1280 C C . LYS B 1 44 ? 16.609 14.234 6.723 1 70.62 44 LYS B C 1
ATOM 1282 O O . LYS B 1 44 ? 15.758 15.062 7.047 1 70.62 44 LYS B O 1
ATOM 1287 N N . GLU B 1 45 ? 17.625 14.508 6.102 1 66.38 45 GLU B N 1
ATOM 1288 C CA . GLU B 1 45 ? 17.891 15.867 5.629 1 66.38 45 GLU B CA 1
ATOM 1289 C C . GLU B 1 45 ? 16.797 16.328 4.672 1 66.38 45 GLU B C 1
ATOM 1291 O O . GLU B 1 45 ? 16.547 17.531 4.543 1 66.38 45 GLU B O 1
ATOM 1296 N N . LYS B 1 46 ? 16.062 15.398 4.262 1 64.75 46 LYS B N 1
ATOM 1297 C CA . LYS B 1 46 ? 15.047 15.727 3.266 1 64.75 46 LYS B CA 1
ATOM 1298 C C . LYS B 1 46 ? 13.68 15.898 3.914 1 64.75 46 LYS B C 1
ATOM 1300 O O . LYS B 1 46 ? 12.703 16.25 3.242 1 64.75 46 LYS B O 1
ATOM 1305 N N . LYS B 1 47 ? 13.867 15.875 5.207 1 77.94 47 LYS B N 1
ATOM 1306 C CA . LYS B 1 47 ? 12.547 15.93 5.836 1 77.94 47 LYS B CA 1
ATOM 1307 C C . LYS B 1 47 ? 12.32 17.281 6.504 1 77.94 47 LYS B C 1
ATOM 1309 O O . LYS B 1 47 ? 11.555 17.375 7.469 1 77.94 47 LYS B O 1
ATOM 1314 N N . ASP B 1 48 ? 13.109 18.234 5.969 1 83.75 48 ASP B N 1
ATOM 1315 C CA . ASP B 1 48 ? 12.797 19.578 6.418 1 83.75 48 ASP B CA 1
ATOM 1316 C C . ASP B 1 48 ? 11.57 20.141 5.699 1 83.75 48 ASP B C 1
ATOM 1318 O O . ASP B 1 48 ? 11 19.469 4.828 1 83.75 48 ASP B O 1
ATOM 1322 N N . GLN B 1 49 ? 11.141 21.344 6.145 1 84.75 49 GLN B N 1
ATOM 1323 C CA . GLN B 1 49 ? 9.906 21.938 5.641 1 84.75 49 GLN B CA 1
ATOM 1324 C C . GLN B 1 49 ? 9.969 22.109 4.125 1 84.75 49 GLN B C 1
ATOM 1326 O O . GLN B 1 49 ? 8.977 21.875 3.432 1 84.75 49 GLN B O 1
ATOM 1331 N N . LYS B 1 50 ? 11.078 22.562 3.645 1 85.88 50 LYS B N 1
ATOM 1332 C CA . LYS B 1 50 ? 11.227 22.797 2.211 1 85.88 50 LYS B CA 1
ATOM 1333 C C . LYS B 1 50 ? 11.156 21.484 1.43 1 85.88 50 LYS B C 1
ATOM 1335 O O . LYS B 1 50 ? 10.453 21.406 0.422 1 85.88 50 LYS B O 1
ATOM 1340 N N . ALA B 1 51 ? 11.875 20.531 1.921 1 83.88 51 ALA B N 1
ATOM 1341 C CA . ALA B 1 51 ? 11.875 19.219 1.292 1 83.88 51 ALA B CA 1
ATOM 1342 C C . ALA B 1 51 ? 10.484 18.594 1.303 1 83.88 51 ALA B C 1
ATOM 1344 O O . ALA B 1 51 ? 10.062 17.984 0.32 1 83.88 51 ALA B O 1
ATOM 1345 N N . MET B 1 52 ? 9.758 18.781 2.348 1 89.25 52 MET B N 1
ATOM 1346 C CA . MET B 1 52 ? 8.414 18.234 2.479 1 89.25 52 MET B CA 1
ATOM 1347 C C . MET B 1 52 ? 7.445 18.922 1.522 1 89.25 52 MET B C 1
ATOM 1349 O O . MET B 1 52 ? 6.562 18.281 0.954 1 89.25 52 MET B O 1
ATOM 1353 N N . LYS B 1 53 ? 7.66 20.234 1.426 1 89.12 53 LYS B N 1
ATOM 1354 C CA . LYS B 1 53 ? 6.844 20.953 0.459 1 89.12 53 LYS B CA 1
ATOM 1355 C C . LYS B 1 53 ? 7.047 20.422 -0.952 1 89.12 53 LYS B C 1
ATOM 1357 O O . LYS B 1 5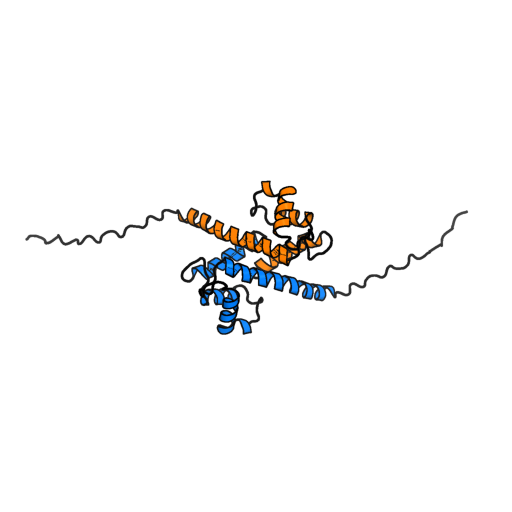3 ? 6.078 20.203 -1.686 1 89.12 53 LYS B O 1
ATOM 1362 N N . TYR B 1 54 ? 8.258 20.156 -1.298 1 87.88 54 TYR B N 1
ATOM 1363 C CA . TYR B 1 54 ? 8.57 19.625 -2.619 1 87.88 54 TYR B CA 1
ATOM 1364 C C . TYR B 1 54 ? 7.996 18.219 -2.789 1 87.88 54 TYR B C 1
ATOM 1366 O O . TYR B 1 54 ? 7.414 17.906 -3.828 1 87.88 54 TYR B O 1
ATOM 1374 N N . MET B 1 55 ? 8.172 17.438 -1.824 1 88.62 55 MET B N 1
ATOM 137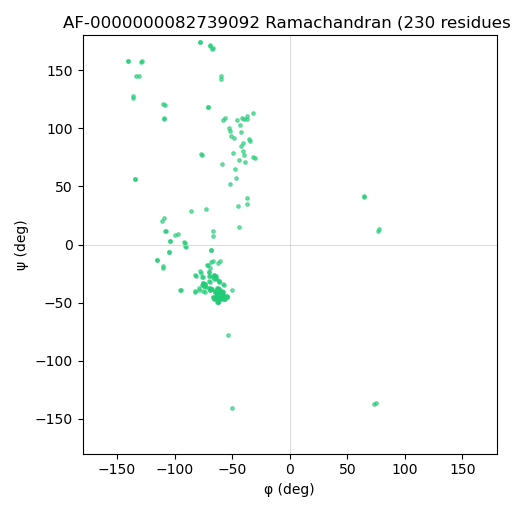5 C CA . MET B 1 55 ? 7.633 16.078 -1.858 1 88.62 55 MET B CA 1
ATOM 1376 C C . MET B 1 55 ? 6.117 16.094 -2.014 1 88.62 55 MET B C 1
ATOM 1378 O O . MET B 1 55 ? 5.562 15.352 -2.822 1 88.62 55 MET B O 1
ATOM 1382 N N . MET B 1 56 ? 5.559 16.953 -1.202 1 91.56 56 MET B N 1
ATOM 1383 C CA . MET B 1 56 ? 4.102 17.047 -1.261 1 91.56 56 MET B CA 1
ATOM 1384 C C . MET B 1 56 ? 3.639 17.469 -2.652 1 91.56 56 MET B C 1
ATOM 1386 O O . MET B 1 56 ? 2.648 16.938 -3.166 1 91.56 56 MET B O 1
ATOM 1390 N N . GLU B 1 57 ? 4.359 18.422 -3.264 1 92.19 57 GLU B N 1
ATOM 1391 C CA . GLU B 1 57 ? 4.02 18.906 -4.598 1 92.19 57 GLU B CA 1
ATOM 1392 C C . GLU B 1 57 ? 4.098 17.797 -5.629 1 92.19 57 GLU B C 1
ATOM 1394 O O . GLU B 1 57 ? 3.326 17.781 -6.59 1 92.19 57 GLU B O 1
ATOM 1399 N N . ASP B 1 58 ? 4.988 16.875 -5.387 1 90.44 58 ASP B N 1
ATOM 1400 C CA . ASP B 1 58 ? 5.148 15.75 -6.305 1 90.44 58 ASP B CA 1
ATOM 1401 C C . ASP B 1 58 ? 3.9 14.875 -6.312 1 90.44 58 ASP B C 1
ATOM 1403 O O . ASP B 1 58 ? 3.58 14.258 -7.332 1 90.44 58 ASP B O 1
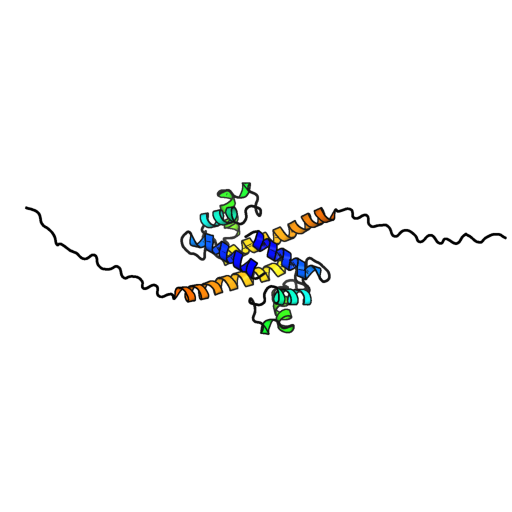ATOM 1407 N N . PHE B 1 59 ? 3.184 14.867 -5.281 1 93.12 59 PHE B N 1
ATOM 1408 C CA . PHE B 1 59 ? 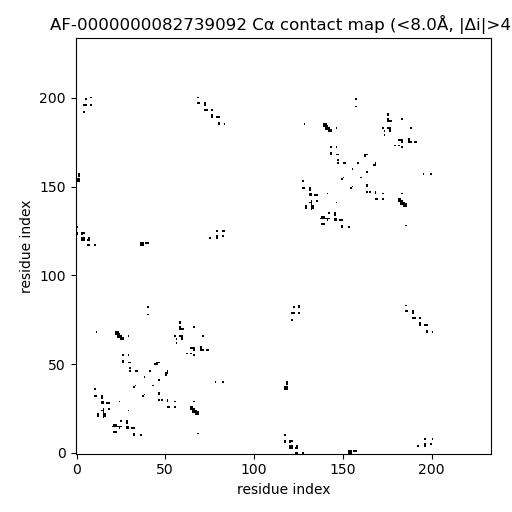2.064 13.938 -5.145 1 93.12 59 PHE B CA 1
ATOM 1409 C C . PHE B 1 59 ? 0.737 14.688 -5.215 1 93.12 59 PHE B C 1
ATOM 1411 O O . PHE B 1 59 ? -0.314 14.07 -5.418 1 93.12 59 PHE B O 1
ATOM 1418 N N . ASP B 1 60 ? 0.825 16 -4.988 1 94.5 60 ASP B N 1
ATOM 1419 C CA . ASP B 1 60 ? -0.357 16.844 -5.137 1 94.5 60 ASP B CA 1
ATOM 1420 C C . ASP B 1 60 ? -0.656 17.125 -6.609 1 94.5 60 ASP B C 1
ATOM 1422 O O . ASP B 1 60 ? -0.459 18.25 -7.09 1 94.5 60 ASP B O 1
ATOM 1426 N N . THR B 1 61 ? -1.218 16.188 -7.277 1 91.62 61 THR B N 1
ATOM 1427 C CA . THR B 1 61 ? -1.335 16.219 -8.734 1 91.62 61 THR B CA 1
ATOM 1428 C C . THR B 1 61 ? -2.434 17.188 -9.164 1 91.62 61 THR B C 1
ATOM 1430 O O . THR B 1 61 ? -2.383 17.75 -10.266 1 91.62 61 THR B O 1
ATOM 1433 N N . ASN B 1 62 ? -3.43 17.406 -8.352 1 91 62 ASN B N 1
ATOM 1434 C CA . ASN B 1 62 ? -4.465 18.375 -8.727 1 91 62 ASN B CA 1
ATOM 1435 C C . ASN B 1 62 ? -4.133 19.781 -8.242 1 91 62 ASN B C 1
ATOM 1437 O O . ASN B 1 62 ? -4.941 20.703 -8.383 1 91 62 ASN B O 1
ATOM 1441 N N . GLU B 1 63 ? -3.068 19.984 -7.559 1 93.19 63 GLU B N 1
ATOM 1442 C CA . GLU B 1 63 ? -2.441 21.25 -7.215 1 93.19 63 GLU B CA 1
ATOM 1443 C C . GLU B 1 63 ? -3.348 22.094 -6.312 1 93.19 63 GLU B C 1
ATOM 1445 O O . GLU B 1 63 ? -3.506 23.297 -6.527 1 93.19 63 GLU B O 1
ATOM 1450 N N . ASP B 1 64 ? -4.023 21.469 -5.316 1 92.62 64 ASP B N 1
ATOM 1451 C CA . ASP B 1 64 ? -4.883 22.203 -4.395 1 92.62 64 ASP B CA 1
ATOM 1452 C C . ASP B 1 64 ? -4.203 22.375 -3.037 1 92.62 64 ASP B C 1
ATOM 1454 O O . ASP B 1 64 ? -4.828 22.844 -2.08 1 92.62 64 ASP B O 1
ATOM 1458 N N . ASP B 1 65 ? -2.977 21.938 -2.881 1 92.62 65 ASP B N 1
ATOM 1459 C CA . ASP B 1 65 ? -2.098 22.156 -1.736 1 92.62 65 ASP B CA 1
ATOM 1460 C C . ASP B 1 65 ? -2.488 21.25 -0.565 1 92.62 65 ASP B C 1
ATOM 1462 O O . ASP B 1 65 ? -2.127 21.531 0.582 1 92.62 65 ASP B O 1
ATOM 1466 N N . ILE B 1 66 ? -3.301 20.312 -0.77 1 94.12 66 ILE B N 1
ATOM 1467 C CA . ILE B 1 66 ? -3.621 19.266 0.19 1 94.12 66 ILE B CA 1
ATOM 1468 C C . ILE B 1 66 ? -3.459 17.891 -0.469 1 94.12 66 ILE B C 1
ATOM 1470 O O . ILE B 1 66 ? -3.525 17.781 -1.695 1 94.12 66 ILE B O 1
ATOM 1474 N N . LEU B 1 67 ? -3.27 16.906 0.305 1 96.25 67 LEU B N 1
ATOM 1475 C CA . LEU B 1 67 ? -3.121 15.555 -0.23 1 96.25 67 LEU B CA 1
ATOM 1476 C C . LEU B 1 67 ? -4.344 14.703 0.096 1 96.25 67 LEU B C 1
ATOM 1478 O O . LEU B 1 67 ? -4.582 14.375 1.26 1 96.25 67 LEU B O 1
ATOM 1482 N N . SER B 1 68 ? -5.156 14.406 -0.966 1 96.38 68 SER B N 1
ATOM 1483 C CA . SER B 1 68 ? -6.242 13.445 -0.797 1 96.38 68 SER B CA 1
ATOM 1484 C C . SER B 1 68 ? -5.703 12.047 -0.543 1 96.38 68 SER B C 1
ATOM 1486 O O . SER B 1 68 ? -4.504 11.797 -0.697 1 96.38 68 SER B O 1
ATOM 1488 N N . PHE B 1 69 ? -6.574 11.125 -0.161 1 96.44 69 PHE B N 1
ATOM 1489 C CA . PHE B 1 69 ? -6.133 9.758 0.08 1 96.44 69 PHE B CA 1
ATOM 1490 C C . PHE B 1 69 ? -5.582 9.133 -1.197 1 96.44 69 PHE B C 1
ATOM 1492 O O . PHE B 1 69 ? -4.582 8.414 -1.162 1 96.44 69 PHE B O 1
ATOM 1499 N N . ASP B 1 70 ? -6.258 9.453 -2.316 1 95.69 70 ASP B N 1
ATOM 1500 C CA . ASP B 1 70 ? -5.785 8.922 -3.592 1 95.69 70 ASP B CA 1
ATOM 1501 C C . ASP B 1 70 ? -4.359 9.375 -3.881 1 95.69 70 ASP B C 1
ATOM 1503 O O . ASP B 1 70 ? -3.535 8.594 -4.363 1 95.69 70 ASP B O 1
ATOM 1507 N N . GLU B 1 71 ? -4.09 10.609 -3.611 1 96.5 71 GLU B N 1
ATOM 1508 C CA . GLU B 1 71 ? -2.756 11.164 -3.824 1 96.5 71 GLU B CA 1
ATOM 1509 C C . GLU B 1 71 ? -1.758 10.594 -2.82 1 96.5 71 GLU B C 1
ATOM 1511 O O . GLU B 1 71 ? -0.6 10.344 -3.16 1 96.5 71 GLU B O 1
ATOM 1516 N N . PHE B 1 72 ? -2.236 10.406 -1.607 1 96.81 72 PHE B N 1
ATOM 1517 C CA . PHE B 1 72 ? -1.411 9.789 -0.578 1 96.81 72 PHE B CA 1
ATOM 1518 C C . PHE B 1 72 ? -1.015 8.375 -0.979 1 96.81 72 PHE B C 1
ATOM 1520 O O . PHE B 1 72 ? 0.125 7.957 -0.764 1 96.81 72 PHE B O 1
ATOM 1527 N N . VAL B 1 73 ? -1.882 7.652 -1.523 1 97.25 73 VAL B N 1
ATOM 1528 C CA . VAL B 1 73 ? -1.617 6.266 -1.896 1 97.25 73 VAL B CA 1
ATOM 1529 C C . VAL B 1 73 ? -0.542 6.215 -2.979 1 97.25 73 VAL B C 1
ATOM 1531 O O . VAL B 1 73 ? 0.227 5.254 -3.055 1 97.25 73 VAL B O 1
ATOM 1534 N N . GLU B 1 74 ? -0.404 7.262 -3.783 1 96.12 74 GLU B N 1
ATOM 1535 C CA . GLU B 1 74 ? 0.682 7.344 -4.758 1 96.12 74 GLU B CA 1
ATOM 1536 C C . GLU B 1 74 ? 2.041 7.383 -4.062 1 96.12 74 GLU B C 1
ATOM 1538 O O . GLU B 1 74 ? 3.021 6.84 -4.578 1 96.12 74 GLU B O 1
ATOM 1543 N N . LEU B 1 75 ? 2.1 8.117 -2.982 1 94.31 75 LEU B N 1
ATOM 1544 C CA . LEU B 1 75 ? 3.316 8.133 -2.176 1 94.31 75 LEU B CA 1
ATOM 1545 C C . LEU B 1 75 ? 3.637 6.734 -1.653 1 94.31 75 LEU B C 1
ATOM 1547 O O . LEU B 1 75 ? 4.777 6.277 -1.751 1 94.31 75 LEU B O 1
ATOM 1551 N N . VAL B 1 76 ? 2.619 6.055 -1.129 1 96.19 76 VAL B N 1
ATOM 1552 C CA . VAL B 1 76 ? 2.781 4.699 -0.608 1 96.19 76 VAL B CA 1
ATOM 1553 C C . VAL B 1 76 ? 3.316 3.783 -1.706 1 96.19 76 VAL B C 1
ATOM 1555 O O . VAL B 1 76 ? 4.258 3.02 -1.481 1 96.19 76 VAL B O 1
ATOM 1558 N N . LYS B 1 77 ? 2.754 3.896 -2.924 1 96 77 LYS B N 1
ATOM 1559 C CA . LYS B 1 77 ? 3.186 3.121 -4.082 1 96 77 LYS B CA 1
ATOM 1560 C C . LYS B 1 77 ? 4.668 3.34 -4.367 1 96 77 LYS B C 1
ATOM 1562 O O . LYS B 1 77 ? 5.422 2.377 -4.539 1 96 77 LYS B O 1
ATOM 1567 N N . LYS B 1 78 ? 5.098 4.547 -4.375 1 93.88 78 LYS B N 1
ATOM 1568 C CA . LYS B 1 78 ? 6.484 4.883 -4.695 1 93.88 78 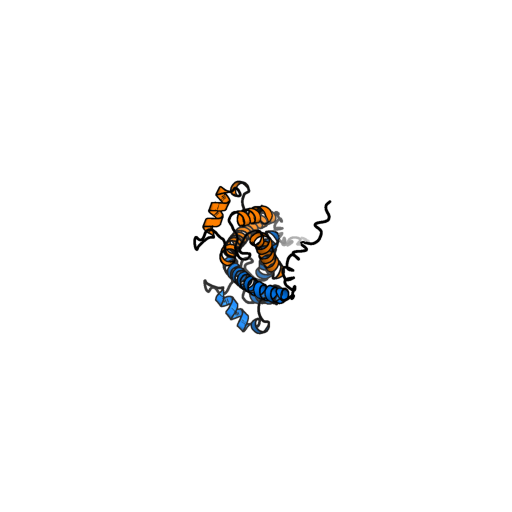LYS B CA 1
ATOM 1569 C C . LYS B 1 78 ? 7.438 4.328 -3.641 1 93.88 78 LYS B C 1
ATOM 1571 O O . LYS B 1 78 ? 8.508 3.812 -3.975 1 93.88 78 LYS B O 1
ATOM 1576 N N . VAL B 1 79 ? 7.039 4.426 -2.412 1 93.5 79 VAL B N 1
ATOM 1577 C CA . VAL B 1 79 ? 7.879 3.938 -1.324 1 93.5 79 VAL B CA 1
ATOM 1578 C C . VAL B 1 79 ? 7.961 2.414 -1.376 1 93.5 79 VAL B C 1
ATOM 1580 O O . VAL B 1 79 ? 9.023 1.835 -1.139 1 93.5 79 VAL B O 1
ATOM 1583 N N . LEU B 1 80 ? 6.871 1.705 -1.703 1 95.69 80 LEU B N 1
ATOM 1584 C CA . LEU B 1 80 ? 6.867 0.254 -1.852 1 95.69 80 LEU B CA 1
ATOM 1585 C C . LEU B 1 80 ? 7.824 -0.182 -2.955 1 95.69 80 LEU B C 1
ATOM 1587 O O . LEU B 1 80 ? 8.625 -1.103 -2.76 1 95.69 80 LEU B O 1
ATOM 1591 N N . ILE B 1 81 ? 7.793 0.485 -4.105 1 95 81 ILE B N 1
ATOM 1592 C CA . ILE B 1 81 ? 8.625 0.142 -5.254 1 95 81 ILE B CA 1
ATOM 1593 C C . ILE B 1 81 ? 10.094 0.38 -4.914 1 95 81 ILE B C 1
ATOM 1595 O O . ILE B 1 81 ? 10.938 -0.491 -5.141 1 95 81 ILE B O 1
ATOM 1599 N N . LYS B 1 82 ? 10.344 1.484 -4.344 1 91.06 82 LYS B N 1
ATOM 1600 C CA . LYS B 1 82 ? 11.703 1.804 -3.924 1 91.06 82 LYS B CA 1
ATOM 1601 C C . LYS B 1 82 ? 12.203 0.802 -2.889 1 91.06 82 LYS B C 1
ATOM 1603 O O . LYS B 1 82 ? 13.359 0.362 -2.951 1 91.06 82 LYS B O 1
ATOM 1608 N N . GLY B 1 83 ? 11.336 0.504 -1.918 1 90.94 83 GLY B N 1
ATOM 1609 C CA . GLY B 1 83 ? 11.695 -0.473 -0.903 1 90.94 83 GLY B CA 1
ATOM 1610 C C . GLY B 1 83 ? 11.945 -1.856 -1.471 1 90.94 83 GLY B C 1
ATOM 1611 O O . GLY B 1 83 ? 12.852 -2.564 -1.016 1 90.94 83 GLY B O 1
ATOM 1612 N N . HIS B 1 84 ? 11.195 -2.246 -2.402 1 93.25 84 HIS B N 1
ATOM 1613 C CA . HIS B 1 84 ? 11.391 -3.529 -3.066 1 93.25 84 HIS B CA 1
ATOM 1614 C C . HIS B 1 84 ? 12.734 -3.574 -3.793 1 93.25 84 HIS B C 1
ATOM 1616 O O . HIS B 1 84 ? 13.453 -4.57 -3.715 1 93.25 84 HIS B O 1
ATOM 1622 N N . GLU B 1 85 ? 13.141 -2.562 -4.473 1 89.81 85 GLU B N 1
ATOM 1623 C CA . GLU B 1 85 ? 14.422 -2.477 -5.164 1 89.81 85 GLU B CA 1
ATOM 1624 C C . GLU B 1 85 ? 15.586 -2.561 -4.18 1 89.81 85 GLU B C 1
ATOM 1626 O O . GLU B 1 85 ? 16.594 -3.223 -4.449 1 89.81 85 GLU B O 1
ATOM 1631 N N . ALA B 1 86 ? 15.344 -1.91 -3.088 1 84.19 86 ALA B N 1
ATOM 1632 C CA . ALA B 1 86 ? 16.391 -1.875 -2.064 1 84.19 86 ALA B CA 1
ATOM 1633 C C . ALA B 1 86 ? 16.578 -3.248 -1.426 1 84.19 86 ALA B C 1
ATOM 1635 O O . ALA B 1 86 ? 17.672 -3.584 -0.971 1 84.19 86 ALA B O 1
ATOM 1636 N N . SER B 1 87 ? 15.594 -3.975 -1.332 1 83.94 87 SER B N 1
ATOM 1637 C CA . SER B 1 87 ? 15.641 -5.289 -0.7 1 83.94 87 SER B CA 1
ATOM 1638 C C . SER B 1 87 ? 16.516 -6.254 -1.505 1 83.94 87 SER B C 1
ATOM 1640 O O . SER B 1 87 ? 17 -7.25 -0.969 1 83.94 87 SER B O 1
ATOM 1642 N N . HIS B 1 88 ? 16.562 -6.039 -2.762 1 83.31 88 HIS B N 1
ATOM 1643 C CA . HIS B 1 88 ? 17.438 -6.852 -3.6 1 83.31 88 HIS B CA 1
ATOM 1644 C C . HIS B 1 88 ? 18.906 -6.539 -3.326 1 83.31 88 HIS B C 1
ATOM 1646 O O . HIS B 1 88 ? 19.766 -7.414 -3.457 1 83.31 88 HIS B O 1
ATOM 1652 N N . GLU B 1 89 ? 19.109 -5.375 -2.91 1 70.94 89 GLU B N 1
ATOM 1653 C CA . GLU B 1 89 ? 20.469 -4.98 -2.59 1 70.94 89 GLU B CA 1
ATOM 1654 C C . GLU B 1 89 ? 20.922 -5.59 -1.265 1 70.94 89 GLU B C 1
ATOM 1656 O O . GLU B 1 89 ? 22.094 -5.965 -1.115 1 70.94 89 GLU B O 1
ATOM 1661 N N . GLN B 1 90 ? 20 -5.723 -0.394 1 60.81 90 GLN B N 1
ATOM 1662 C CA . GLN B 1 90 ? 20.344 -6.27 0.916 1 60.81 90 GLN B CA 1
ATOM 1663 C C . GLN B 1 90 ? 20.469 -7.789 0.86 1 60.81 90 GLN B C 1
ATOM 1665 O O . GLN B 1 90 ? 21.281 -8.367 1.581 1 60.81 90 GLN B O 1
ATOM 1670 N N . ALA B 1 91 ? 19.625 -8.461 0.084 1 59.62 91 ALA B N 1
ATOM 1671 C CA . ALA B 1 91 ? 19.734 -9.906 -0.08 1 59.62 91 ALA B CA 1
ATOM 1672 C C . ALA B 1 91 ? 21.047 -10.281 -0.77 1 59.62 91 ALA B C 1
ATOM 1674 O O . ALA B 1 91 ? 21.641 -11.312 -0.464 1 59.62 91 ALA B O 1
ATOM 1675 N N . SER B 1 92 ? 21.312 -9.43 -1.739 1 54.06 92 SER B N 1
ATOM 1676 C CA . SER B 1 92 ? 22.609 -9.688 -2.354 1 54.06 92 SER B CA 1
ATOM 1677 C C . SER B 1 92 ? 23.734 -9.469 -1.359 1 54.06 92 SER B C 1
ATOM 1679 O O . SER B 1 92 ? 24.781 -10.109 -1.452 1 54.06 92 SER B O 1
ATOM 1681 N N . ALA B 1 93 ? 23.344 -8.562 -0.511 1 50.78 93 ALA B N 1
ATOM 1682 C CA . ALA B 1 93 ? 24.438 -8.336 0.441 1 50.78 93 ALA B CA 1
ATOM 1683 C C . ALA B 1 93 ? 24.531 -9.484 1.436 1 50.78 93 ALA B C 1
ATOM 1685 O O . ALA B 1 93 ? 25.625 -9.773 1.945 1 50.78 93 ALA B O 1
ATOM 1686 N N . HIS B 1 94 ? 23.312 -9.977 1.717 1 45.56 94 HIS B N 1
ATOM 1687 C CA . HIS B 1 94 ? 23.422 -11.078 2.666 1 45.56 94 HIS B CA 1
ATOM 1688 C C . HIS B 1 94 ? 23.766 -12.383 1.959 1 45.56 94 HIS B C 1
ATOM 1690 O O . HIS B 1 94 ? 24.016 -13.406 2.611 1 45.56 94 HIS B O 1
ATOM 1696 N N . GLY B 1 95 ? 23.344 -12.344 0.743 1 39.25 95 GLY B N 1
ATOM 1697 C CA . GLY B 1 95 ? 23.734 -13.555 0.026 1 39.25 95 GLY B CA 1
ATOM 1698 C C . GLY B 1 95 ? 25.234 -13.656 -0.2 1 39.25 95 GLY B C 1
ATOM 1699 O O . GLY B 1 95 ? 25.703 -14.57 -0.889 1 39.25 95 GLY B O 1
ATOM 1700 N N . HIS B 1 96 ? 25.828 -12.484 0.015 1 38.56 96 HIS B N 1
ATOM 1701 C CA . HIS B 1 96 ? 27.234 -12.828 -0.144 1 38.56 96 HIS B CA 1
ATOM 1702 C C . HIS B 1 96 ? 27.703 -13.766 0.964 1 38.56 96 HIS B C 1
ATOM 1704 O O . HIS B 1 96 ? 28.875 -13.742 1.348 1 38.56 96 HIS B O 1
ATOM 1710 N N . GLY B 1 97 ? 26.859 -14.32 1.744 1 31.09 97 GLY B N 1
ATOM 1711 C CA . GLY B 1 97 ? 27.562 -15.438 2.354 1 31.09 97 GLY B CA 1
ATOM 1712 C C . GLY B 1 97 ? 28.109 -16.422 1.339 1 31.09 97 GLY B C 1
ATOM 1713 O O . GLY B 1 97 ? 27.438 -16.766 0.363 1 31.09 97 GLY B O 1
ATOM 1714 N N . HIS B 1 98 ? 29.422 -16.391 1.181 1 34.59 98 HIS B N 1
ATOM 1715 C CA . HIS B 1 98 ? 30.312 -17.328 0.515 1 34.59 98 HIS B CA 1
ATOM 1716 C C . HIS B 1 98 ? 29.859 -18.766 0.748 1 34.59 98 HIS B C 1
ATOM 1718 O O . HIS B 1 98 ? 30.094 -19.328 1.818 1 34.59 98 HIS B O 1
ATOM 1724 N N . SER B 1 99 ? 28.719 -19.125 0.747 1 33.34 99 SER B N 1
ATOM 1725 C CA . SER B 1 99 ? 28.703 -20.594 0.786 1 33.34 99 SER B CA 1
ATOM 1726 C C . SER B 1 99 ? 29.562 -21.188 -0.326 1 33.34 99 SER B C 1
ATOM 1728 O O . SER B 1 99 ? 29.391 -20.844 -1.498 1 33.34 99 SER B O 1
ATOM 1730 N N . PRO B 1 100 ? 30.781 -21.594 0.063 1 32.16 100 PRO B N 1
ATOM 1731 C CA . PRO B 1 100 ? 31.688 -22.312 -0.849 1 32.16 100 PRO B CA 1
ATOM 1732 C C . PRO B 1 100 ? 30.969 -23.375 -1.683 1 32.16 100 PRO B C 1
ATOM 1734 O O . PRO B 1 100 ? 30.078 -24.062 -1.174 1 32.16 100 PRO B O 1
ATOM 1737 N N . ARG B 1 101 ? 30.406 -23 -2.762 1 30.72 101 ARG B N 1
ATOM 1738 C CA . ARG B 1 101 ? 29.969 -24.047 -3.678 1 30.72 101 ARG B CA 1
ATOM 1739 C C . ARG B 1 101 ? 30.891 -25.266 -3.604 1 30.72 101 ARG B C 1
ATOM 1741 O O . ARG B 1 101 ? 32.094 -25.141 -3.777 1 30.72 101 ARG B O 1
ATOM 1748 N N . HIS B 1 102 ? 30.75 -26.094 -2.482 1 30.89 102 HIS B N 1
ATOM 1749 C CA . HIS B 1 102 ? 31.469 -27.359 -2.455 1 30.89 102 HIS B CA 1
ATOM 1750 C C . HIS B 1 102 ? 31.547 -27.969 -3.848 1 30.89 102 HIS B C 1
ATOM 1752 O O . HIS B 1 102 ? 30.547 -28.078 -4.543 1 30.89 102 HIS B O 1
ATOM 1758 N N . GLY B 1 103 ? 32.562 -27.656 -4.551 1 25.89 103 GLY B N 1
ATOM 1759 C CA . GLY B 1 103 ? 33.062 -28.266 -5.77 1 25.89 103 GLY B CA 1
ATOM 1760 C C . GLY B 1 103 ? 32.906 -29.781 -5.797 1 25.89 103 GLY B C 1
ATOM 1761 O O . GLY B 1 103 ? 33.062 -30.453 -4.773 1 25.89 103 GLY B O 1
ATOM 1762 N N . ALA B 1 104 ? 32 -30.172 -6.668 1 31.03 104 ALA B N 1
ATOM 1763 C CA . ALA B 1 104 ? 31.734 -31.562 -7.039 1 31.03 104 ALA B CA 1
ATOM 1764 C C . ALA B 1 104 ? 33.031 -32.344 -7.16 1 31.03 104 ALA B C 1
ATOM 1766 O O . ALA B 1 104 ? 33.906 -32 -7.977 1 31.03 104 ALA B O 1
ATOM 1767 N N . GLY B 1 105 ? 33.625 -32.719 -5.945 1 27.48 105 GLY B N 1
ATOM 1768 C CA . GLY B 1 105 ? 34.781 -33.594 -5.871 1 27.48 105 GLY B CA 1
ATOM 1769 C C . GLY B 1 105 ? 34.688 -34.75 -6.844 1 27.48 105 GLY B C 1
ATOM 1770 O O . GLY B 1 105 ? 33.656 -35.375 -7 1 27.48 105 GLY B O 1
ATOM 1771 N N . ILE B 1 106 ? 35.5 -34.719 -7.863 1 33.19 106 ILE B N 1
ATOM 1772 C CA . ILE B 1 106 ? 35.844 -35.656 -8.93 1 33.19 106 ILE B CA 1
ATOM 1773 C C . ILE B 1 106 ? 36 -37.062 -8.359 1 33.19 106 ILE B C 1
ATOM 1775 O O . ILE B 1 106 ? 36.719 -37.281 -7.387 1 33.19 106 ILE B O 1
ATOM 1779 N N . ARG B 1 107 ? 34.906 -37.844 -8.477 1 33.75 107 ARG B N 1
ATOM 1780 C CA . ARG B 1 107 ? 34.875 -39.281 -8.258 1 33.75 107 ARG B CA 1
ATOM 1781 C C . ARG B 1 107 ? 36.062 -39.969 -8.914 1 33.75 107 ARG B C 1
ATOM 1783 O O . ARG B 1 107 ? 36.219 -39.906 -10.133 1 33.75 107 ARG B O 1
ATOM 1790 N N . LYS B 1 108 ? 37.188 -39.75 -8.281 1 32.88 108 LYS B N 1
ATOM 1791 C CA . LYS B 1 108 ? 38.406 -40.438 -8.727 1 32.88 108 LYS B CA 1
ATOM 1792 C C . LYS B 1 108 ? 38.156 -41.906 -8.984 1 32.88 108 LYS B C 1
ATOM 1794 O O . LYS B 1 108 ? 37.531 -42.594 -8.164 1 32.88 108 LYS B O 1
ATOM 1799 N N . ASP B 1 109 ? 38.125 -42.312 -10.266 1 32.16 109 ASP B N 1
ATOM 1800 C CA . ASP B 1 109 ? 38.156 -43.625 -10.922 1 32.16 109 ASP B CA 1
ATOM 1801 C C . ASP B 1 109 ? 39.281 -44.5 -10.344 1 32.16 109 ASP B C 1
ATOM 1803 O O . ASP B 1 109 ? 40.469 -44.156 -10.477 1 32.16 109 ASP B O 1
ATOM 1807 N N . ASP B 1 110 ? 39.219 -44.906 -9 1 28.25 110 ASP B N 1
ATOM 1808 C CA . ASP B 1 110 ? 40.219 -45.75 -8.414 1 28.25 110 ASP B CA 1
ATOM 1809 C C . ASP B 1 110 ? 40.438 -47 -9.273 1 28.25 110 ASP B C 1
ATOM 1811 O O . ASP B 1 110 ? 39.594 -47.906 -9.312 1 28.25 110 ASP B O 1
ATOM 1815 N N . ASN B 1 111 ? 40.688 -46.75 -10.633 1 29.16 111 ASN B N 1
ATOM 1816 C CA . ASN B 1 111 ? 40.906 -47.938 -11.445 1 29.16 111 ASN B CA 1
ATOM 1817 C C . ASN B 1 111 ? 41.969 -48.875 -10.812 1 29.16 111 ASN B C 1
ATOM 1819 O O . ASN B 1 111 ? 42.031 -50.031 -11.172 1 29.16 111 ASN B O 1
ATOM 1823 N N . GLY B 1 112 ? 43.031 -48.219 -10.25 1 29.22 112 GLY B N 1
ATOM 1824 C CA . GLY B 1 112 ? 44.312 -48.812 -10.609 1 29.22 112 GLY B CA 1
ATOM 1825 C C . GLY B 1 112 ? 44.531 -50.188 -9.969 1 29.22 112 GLY B C 1
ATOM 1826 O O . GLY B 1 112 ? 45.594 -50.781 -10.156 1 29.22 112 GLY B O 1
ATOM 1827 N N . HIS B 1 113 ? 43.812 -50.594 -8.844 1 30.31 113 HIS B N 1
ATOM 1828 C CA . HIS B 1 113 ? 44.719 -51.406 -8.047 1 30.31 113 HIS B CA 1
ATOM 1829 C C . HIS B 1 113 ? 44.938 -52.75 -8.719 1 30.31 113 HIS B C 1
ATOM 1831 O O . HIS B 1 113 ? 45.531 -53.656 -8.109 1 30.31 113 HIS B O 1
ATOM 1837 N N . CYS B 1 114 ? 44.875 -52.781 -10.117 1 36.28 114 CYS B N 1
ATOM 1838 C CA . CYS B 1 114 ? 45.062 -54.156 -10.57 1 36.28 114 CYS B CA 1
ATOM 1839 C C . CYS B 1 114 ? 46.312 -54.781 -9.93 1 36.28 114 CYS B C 1
ATOM 1841 O O . CYS B 1 114 ? 47.375 -54.188 -10 1 36.28 114 CYS B O 1
ATOM 1843 N N . HIS B 1 115 ? 46.062 -55.5 -8.766 1 30.17 115 HIS B N 1
ATOM 1844 C CA . HIS B 1 115 ? 47.094 -56.25 -8.062 1 30.17 115 HIS B CA 1
ATOM 1845 C C . HIS B 1 115 ? 47.875 -57.125 -9.023 1 30.17 115 HIS B C 1
ATOM 1847 O O . HIS B 1 115 ? 47.281 -57.844 -9.836 1 30.17 115 HIS B O 1
ATOM 1853 N N . SER B 1 116 ? 48.938 -56.719 -9.602 1 31.98 116 SER B N 1
ATOM 1854 C CA . SER B 1 116 ? 50 -57.344 -10.375 1 31.98 116 SER B CA 1
ATOM 1855 C C . SER B 1 116 ? 50.5 -58.625 -9.695 1 31.98 116 SER B C 1
ATOM 1857 O O . SER B 1 116 ? 51.031 -58.562 -8.594 1 31.98 116 SER B O 1
ATOM 1859 N N . ASN B 1 117 ? 49.625 -59.688 -9.398 1 26.11 117 ASN B N 1
ATOM 1860 C CA . ASN B 1 117 ? 50.438 -60.906 -9.352 1 26.11 117 ASN B CA 1
ATOM 1861 C C . ASN B 1 117 ? 51.062 -61.188 -10.703 1 26.11 117 ASN B C 1
ATOM 1863 O O . ASN B 1 117 ? 50.406 -61.031 -11.742 1 26.11 117 ASN B O 1
#

Organism: Mus caroli (NCBI:txid10089)